Protein AF-A0A2S7U2Z6-F1 (afdb_monomer_lite)

Foldseek 3Di:
DDDDDDDDDDPPPPPPDDDQQEAWEWEAQCADHQALQPQQRTDTPVPDDTGDRQDAPDPVDQARWAALSHLYAYEQDNQPHPHSHHDPPAGAFEDEPPDRTWGHAYEFAADEDEHEADYPQGATERNHQEEHEYEFHDQDCVSPAGEYEYEYQLVPANYDDQHYEYEYEAHLRGEYEYEHPDQENEFEDDPRYGYAYEFRLGEYEYAHAYAYDYDDDFQDYVVRERYEDEDFNGKYKYFQHDVHQHNDQVSVVVCAVVCRHYHYPNPFDWDWDDPVPRMIMIGGHHDPPVVVVVVVVVVVVVVVVVD

Structure (mmCIF, N/CA/C/O backbone):
data_AF-A0A2S7U2Z6-F1
#
_entry.id   AF-A0A2S7U2Z6-F1
#
loop_
_atom_site.group_PDB
_atom_site.id
_atom_site.type_symbol
_atom_site.label_atom_id
_atom_site.label_alt_id
_atom_site.label_comp_id
_atom_site.label_asym_id
_atom_site.label_entity_id
_atom_site.label_seq_id
_atom_site.pdbx_PDB_ins_code
_atom_site.Cartn_x
_atom_site.Cartn_y
_atom_site.Cartn_z
_atom_site.occupancy
_atom_site.B_iso_or_equiv
_atom_site.auth_seq_id
_atom_site.auth_comp_id
_atom_site.auth_asym_id
_atom_site.auth_atom_id
_atom_site.pdbx_PDB_model_num
ATOM 1 N N . MET A 1 1 ? -20.797 -2.539 -84.127 1.00 40.38 1 MET A N 1
ATOM 2 C CA . MET A 1 1 ? -21.348 -2.723 -82.767 1.00 40.38 1 MET A CA 1
ATOM 3 C C . MET A 1 1 ? -20.206 -3.143 -81.863 1.00 40.38 1 MET A C 1
ATOM 5 O O . MET A 1 1 ? -19.797 -4.293 -81.902 1.00 40.38 1 MET A O 1
ATOM 9 N N . THR A 1 2 ? -19.636 -2.195 -81.129 1.00 34.69 2 THR A N 1
ATOM 10 C CA . THR A 1 2 ? -18.437 -2.387 -80.302 1.00 34.69 2 THR A CA 1
ATOM 11 C C . THR A 1 2 ? -18.874 -2.198 -78.853 1.00 34.69 2 THR A C 1
ATOM 13 O O . THR A 1 2 ? -19.312 -1.112 -78.490 1.00 34.69 2 THR A O 1
ATOM 16 N N . HIS A 1 3 ? -18.866 -3.266 -78.051 1.00 35.78 3 HIS A N 1
ATOM 17 C CA . HIS A 1 3 ? -19.223 -3.202 -76.630 1.00 35.78 3 HIS A CA 1
ATOM 18 C C . HIS A 1 3 ? -17.996 -2.793 -75.812 1.00 35.78 3 HIS A C 1
ATOM 20 O O . HIS A 1 3 ? -17.039 -3.554 -75.683 1.00 35.78 3 HIS A O 1
ATOM 26 N N . GLN A 1 4 ? -18.039 -1.585 -75.260 1.00 35.25 4 GLN A N 1
ATOM 27 C CA . GLN A 1 4 ? -17.052 -1.060 -74.325 1.00 35.25 4 GLN A CA 1
ATOM 28 C C . GLN A 1 4 ? -17.420 -1.561 -72.918 1.00 35.25 4 GLN A C 1
ATOM 30 O O . GLN A 1 4 ? -18.440 -1.165 -72.357 1.00 35.25 4 GLN A O 1
ATOM 35 N N . LYS A 1 5 ? -16.633 -2.491 -72.361 1.00 40.38 5 LYS A N 1
ATOM 36 C CA . LYS A 1 5 ? -16.784 -2.943 -70.969 1.00 40.38 5 LYS A CA 1
ATOM 37 C C . LYS A 1 5 ? -16.142 -1.909 -70.044 1.00 40.38 5 LYS A C 1
ATOM 39 O O . LYS A 1 5 ? -14.926 -1.742 -70.064 1.00 40.38 5 LYS A O 1
ATOM 44 N N . TYR A 1 6 ? -16.956 -1.234 -69.240 1.00 37.94 6 TYR A N 1
ATOM 45 C CA . TYR A 1 6 ? -16.486 -0.391 -68.144 1.00 37.94 6 TYR A CA 1
ATOM 46 C C . TYR A 1 6 ? -16.008 -1.279 -66.988 1.00 37.94 6 TYR A C 1
ATOM 48 O O . TYR A 1 6 ? -16.798 -2.000 -66.382 1.00 37.94 6 TYR A O 1
ATOM 56 N N . LEU A 1 7 ? -14.710 -1.231 -66.693 1.00 36.78 7 LEU A N 1
ATOM 57 C CA . LEU A 1 7 ? -14.135 -1.710 -65.437 1.00 36.78 7 LEU A CA 1
ATOM 58 C C . LEU A 1 7 ? -14.222 -0.562 -64.427 1.00 36.78 7 LEU A C 1
ATOM 60 O O . LEU A 1 7 ? -13.506 0.428 -64.555 1.00 36.78 7 LEU A O 1
ATOM 64 N N . MET A 1 8 ? -15.115 -0.676 -63.445 1.00 34.16 8 MET A N 1
ATOM 65 C CA . MET A 1 8 ? -15.074 0.174 -62.254 1.00 34.16 8 MET A CA 1
ATOM 66 C C . MET A 1 8 ? -14.030 -0.394 -61.281 1.00 34.16 8 MET A C 1
ATOM 68 O O . MET A 1 8 ? -14.102 -1.584 -60.966 1.00 34.16 8 MET A O 1
ATOM 72 N N . PRO A 1 9 ? -13.068 0.406 -60.789 1.00 41.81 9 PRO A N 1
ATOM 73 C CA . PRO A 1 9 ? -12.187 -0.028 -59.718 1.00 41.81 9 PRO A CA 1
ATOM 74 C C . PRO A 1 9 ? -12.979 -0.067 -58.406 1.00 41.81 9 PRO A C 1
ATOM 76 O O . PRO A 1 9 ? -13.496 0.948 -57.940 1.00 41.81 9 PRO A O 1
ATOM 79 N N . LEU A 1 10 ? -13.079 -1.257 -57.816 1.00 35.78 10 LEU A N 1
ATOM 80 C CA . LEU A 1 10 ? -13.542 -1.443 -56.447 1.00 35.78 10 LEU A CA 1
ATOM 81 C C . LEU A 1 10 ? -12.472 -0.857 -55.514 1.00 35.78 10 LEU A C 1
ATOM 83 O O . LEU A 1 10 ? -11.449 -1.488 -55.259 1.00 35.78 10 LEU A O 1
ATOM 87 N N . VAL A 1 11 ? -12.685 0.370 -55.038 1.00 38.34 11 VAL A N 1
ATOM 88 C CA . VAL A 1 11 ? -11.879 0.956 -53.962 1.00 38.34 11 VAL A CA 1
ATOM 89 C C . VAL A 1 11 ? -12.293 0.256 -52.671 1.00 38.34 11 VAL A C 1
ATOM 91 O O . VAL A 1 11 ? -13.301 0.598 -52.057 1.00 38.34 11 VAL A O 1
ATOM 94 N N . GLY A 1 12 ? -11.545 -0.780 -52.294 1.00 36.00 12 GLY A N 1
ATOM 95 C CA . GLY A 1 12 ? -11.661 -1.393 -50.979 1.00 36.00 12 GLY A CA 1
ATOM 96 C C . GLY A 1 12 ? -11.231 -0.379 -49.927 1.00 36.00 12 GLY A C 1
ATOM 97 O O . GLY A 1 12 ? -10.046 -0.081 -49.801 1.00 36.00 12 GLY A O 1
ATOM 98 N N . VAL A 1 13 ? -12.192 0.171 -49.187 1.00 38.38 13 VAL A N 1
ATOM 99 C CA . VAL A 1 13 ? -11.913 0.900 -47.950 1.00 38.38 13 VAL A CA 1
ATOM 100 C C . VAL A 1 13 ? -11.368 -0.131 -46.966 1.00 38.38 13 VAL A C 1
ATOM 102 O O . VAL A 1 13 ? -12.119 -0.891 -46.361 1.00 38.38 13 VAL A O 1
ATOM 105 N N . MET A 1 14 ? -10.043 -0.205 -46.861 1.00 28.97 14 MET A N 1
ATOM 106 C CA . MET A 1 14 ? -9.363 -0.954 -45.814 1.00 28.97 14 MET A CA 1
ATOM 107 C C . MET A 1 14 ? -9.579 -0.175 -44.516 1.00 28.97 14 MET A C 1
ATOM 109 O O . MET A 1 14 ? -8.798 0.702 -44.160 1.00 28.97 14 MET A O 1
ATOM 113 N N . THR A 1 15 ? -10.702 -0.425 -43.842 1.00 35.88 15 THR A N 1
ATOM 114 C CA . THR A 1 15 ? -10.880 -0.006 -42.453 1.00 35.88 15 THR A CA 1
ATOM 115 C C . THR A 1 15 ? -9.805 -0.714 -41.642 1.00 35.88 15 THR A C 1
ATOM 117 O O . THR A 1 15 ? -9.914 -1.913 -41.390 1.00 35.88 15 THR A O 1
ATOM 120 N N . LEU A 1 16 ? -8.752 0.017 -41.279 1.00 33.31 16 LEU A N 1
ATOM 121 C CA . LEU A 1 16 ? -7.854 -0.355 -40.196 1.00 33.31 16 LEU A CA 1
ATOM 122 C C . LEU A 1 16 ? -8.717 -0.404 -38.936 1.00 33.31 16 LEU A C 1
ATOM 124 O O . LEU A 1 16 ? -9.048 0.626 -38.356 1.00 33.31 16 LEU A O 1
ATOM 128 N N . TRP A 1 17 ? -9.170 -1.600 -38.573 1.00 30.36 17 TRP A N 1
ATOM 129 C CA . TRP A 1 17 ? -9.704 -1.829 -37.242 1.00 30.36 17 TRP A CA 1
ATOM 130 C C . TRP A 1 17 ? -8.536 -1.590 -36.290 1.00 30.36 17 TRP A C 1
ATOM 132 O O . TRP A 1 17 ? -7.548 -2.321 -36.342 1.00 30.36 17 TRP A O 1
ATOM 142 N N . SER A 1 18 ? -8.611 -0.537 -35.472 1.00 36.44 18 SER A N 1
ATOM 143 C CA . SER A 1 18 ? -7.723 -0.422 -34.322 1.00 36.44 18 SER A CA 1
ATOM 144 C C . SER A 1 18 ? -7.934 -1.684 -33.496 1.00 36.44 18 SER A C 1
ATOM 146 O O . SER A 1 18 ? -9.067 -1.962 -33.088 1.00 36.44 18 SER A O 1
ATOM 148 N N . ALA A 1 19 ? -6.877 -2.470 -33.304 1.00 39.62 19 ALA A N 1
ATOM 149 C CA . ALA A 1 19 ? -6.920 -3.558 -32.343 1.00 39.62 19 ALA A CA 1
ATOM 150 C C . ALA A 1 19 ? -7.410 -2.993 -30.995 1.00 39.62 19 ALA A C 1
ATOM 152 O O . ALA A 1 19 ? -7.104 -1.835 -30.686 1.00 39.62 19 ALA A O 1
ATOM 153 N N . PRO A 1 20 ? -8.206 -3.749 -30.220 1.00 44.78 20 PRO A N 1
ATOM 154 C CA . PRO A 1 20 ? -8.537 -3.326 -28.868 1.00 44.78 20 PRO A CA 1
ATOM 155 C C . PRO A 1 20 ? -7.226 -3.051 -28.123 1.00 44.78 20 PRO A C 1
ATOM 157 O O . PRO A 1 20 ? -6.278 -3.824 -28.253 1.00 44.78 20 PRO A O 1
ATOM 160 N N . ALA A 1 21 ? -7.154 -1.930 -27.404 1.00 53.78 21 ALA A N 1
ATOM 161 C CA . ALA A 1 21 ? -6.033 -1.659 -26.517 1.00 53.78 21 ALA A CA 1
ATOM 162 C C . ALA A 1 21 ? -5.994 -2.789 -25.480 1.00 53.78 21 ALA A C 1
ATOM 164 O O . ALA A 1 21 ? -6.912 -2.920 -24.671 1.00 53.78 21 ALA A O 1
ATOM 165 N N . TYR A 1 22 ? -5.000 -3.667 -25.582 1.00 56.72 22 TYR A N 1
ATOM 166 C CA . TYR A 1 22 ? -4.765 -4.692 -24.577 1.00 56.72 22 TYR A CA 1
ATOM 167 C C . TYR A 1 22 ? -4.082 -4.036 -23.379 1.00 56.72 22 TYR A C 1
ATOM 169 O O . TYR A 1 22 ? -3.281 -3.121 -23.551 1.00 56.72 22 TYR A O 1
ATOM 177 N N . ALA A 1 23 ? -4.411 -4.503 -22.179 1.00 70.00 23 ALA A N 1
ATOM 178 C CA . ALA A 1 23 ? -3.646 -4.191 -20.982 1.00 70.00 23 ALA A CA 1
ATOM 179 C C . ALA A 1 23 ? -2.197 -4.671 -21.162 1.00 70.00 23 ALA A C 1
ATOM 181 O O . ALA A 1 23 ? -1.982 -5.834 -21.523 1.00 70.00 23 ALA A O 1
ATOM 182 N N . VAL A 1 24 ? -1.222 -3.797 -20.925 1.00 76.56 24 VAL A N 1
ATOM 183 C CA . VAL A 1 24 ? 0.204 -4.137 -20.915 1.00 76.56 24 VAL A CA 1
ATOM 184 C C . VAL A 1 24 ? 0.635 -4.404 -19.478 1.00 76.56 24 VAL A C 1
ATOM 186 O O . VAL A 1 24 ? 0.369 -3.612 -18.572 1.00 76.56 24 VAL A O 1
ATOM 189 N N . ILE A 1 25 ? 1.310 -5.532 -19.255 1.00 82.31 25 ILE A N 1
ATOM 190 C CA . ILE A 1 25 ? 1.916 -5.841 -17.959 1.00 82.31 25 ILE A CA 1
ATOM 191 C C . ILE A 1 25 ? 3.424 -5.727 -18.112 1.00 82.31 25 ILE A C 1
ATOM 193 O O . ILE A 1 25 ? 4.065 -6.581 -18.721 1.00 82.31 25 ILE A O 1
ATOM 197 N N . TYR A 1 26 ? 3.985 -4.696 -17.497 1.00 87.75 26 TYR A N 1
ATOM 198 C CA . TYR A 1 26 ? 5.421 -4.503 -17.420 1.00 87.75 26 TYR A CA 1
ATOM 199 C C . TYR A 1 26 ? 5.980 -5.328 -16.261 1.00 87.75 26 TYR A C 1
ATOM 201 O O . TYR A 1 26 ? 5.793 -4.980 -15.092 1.00 87.75 26 TYR A O 1
ATOM 209 N N . ALA A 1 27 ? 6.645 -6.442 -16.564 1.00 90.56 27 ALA A N 1
ATOM 210 C CA . ALA A 1 27 ? 7.159 -7.351 -15.546 1.00 90.56 27 ALA A CA 1
ATOM 211 C C . ALA A 1 27 ? 8.666 -7.161 -15.338 1.00 90.56 27 ALA A C 1
ATOM 213 O O . ALA A 1 27 ? 9.472 -7.439 -16.227 1.00 90.56 27 ALA A O 1
ATOM 214 N N . TRP A 1 28 ? 9.058 -6.735 -14.139 1.00 92.69 28 TRP A N 1
ATOM 215 C CA . TRP A 1 28 ? 10.461 -6.646 -13.746 1.00 92.69 28 TRP A CA 1
ATOM 216 C C . TRP A 1 28 ? 11.052 -8.047 -13.553 1.00 92.69 28 TRP A C 1
ATOM 218 O O . TRP A 1 28 ? 10.540 -8.849 -12.768 1.00 92.69 28 TRP A O 1
ATOM 228 N N . ASN A 1 29 ? 12.152 -8.325 -14.251 1.00 90.19 29 ASN A N 1
ATOM 229 C CA . ASN A 1 29 ? 12.943 -9.551 -14.148 1.00 90.19 29 ASN A CA 1
ATOM 230 C C . ASN A 1 29 ? 14.303 -9.320 -13.446 1.00 90.19 29 ASN A C 1
ATOM 232 O O . ASN A 1 29 ? 14.897 -10.271 -12.933 1.00 90.19 29 ASN A O 1
ATOM 236 N N . GLY A 1 30 ? 14.800 -8.073 -13.415 1.00 89.81 30 GLY A N 1
ATOM 237 C CA . GLY A 1 30 ? 16.045 -7.666 -12.742 1.00 89.81 30 GLY A CA 1
ATOM 238 C C . GLY A 1 30 ? 17.315 -8.413 -13.163 1.00 89.81 30 GLY A C 1
ATOM 239 O O . GLY A 1 30 ? 18.271 -8.500 -12.388 1.00 89.81 30 GLY A O 1
ATOM 240 N N . SER A 1 31 ? 17.307 -9.028 -14.346 1.00 88.19 31 SER A N 1
ATOM 241 C CA . SER A 1 31 ? 18.293 -10.028 -14.763 1.00 88.19 31 SER A CA 1
ATOM 242 C C . SER A 1 31 ? 19.707 -9.481 -14.966 1.00 88.19 31 SER A C 1
ATOM 244 O O . SER A 1 31 ? 20.662 -10.260 -14.934 1.00 88.19 31 SER A O 1
ATOM 246 N N . VAL A 1 32 ? 19.856 -8.166 -15.156 1.00 90.94 32 VAL A N 1
ATOM 247 C CA . VAL A 1 32 ? 21.145 -7.523 -15.435 1.00 90.94 32 VAL A CA 1
ATOM 248 C C . VAL A 1 32 ? 21.623 -6.697 -14.246 1.00 90.94 32 VAL A C 1
ATOM 250 O O . VAL A 1 32 ? 22.696 -6.959 -13.701 1.00 90.94 32 VAL A O 1
ATOM 253 N N . ASP A 1 33 ? 20.841 -5.706 -13.835 1.00 94.12 33 ASP A N 1
ATOM 254 C CA . ASP A 1 33 ? 21.192 -4.748 -12.786 1.00 94.12 33 ASP A CA 1
ATOM 255 C C . ASP A 1 33 ? 19.924 -4.178 -12.119 1.00 94.12 33 ASP A C 1
ATOM 257 O O . ASP A 1 33 ? 18.816 -4.671 -12.324 1.00 94.12 33 ASP A O 1
ATOM 261 N N . GLY A 1 34 ? 20.090 -3.169 -11.262 1.00 94.38 34 GLY A N 1
ATOM 262 C CA . GLY A 1 34 ? 18.987 -2.458 -10.619 1.00 94.38 34 GLY A CA 1
ATOM 263 C C . GLY A 1 34 ? 18.528 -1.199 -11.362 1.00 94.38 34 GLY A C 1
ATOM 264 O O . GLY A 1 34 ? 17.856 -0.372 -10.751 1.00 94.38 34 GLY A O 1
ATOM 265 N N . ASP A 1 35 ? 18.907 -0.989 -12.623 1.00 95.25 35 ASP A N 1
ATOM 266 C CA . ASP A 1 35 ? 18.513 0.205 -13.370 1.00 95.25 35 ASP A CA 1
ATOM 267 C C . ASP A 1 35 ? 17.120 0.032 -13.988 1.00 95.25 35 ASP A C 1
ATOM 269 O O . ASP A 1 35 ? 16.917 -0.822 -14.854 1.00 95.25 35 ASP A O 1
ATOM 273 N N . TRP A 1 36 ? 16.161 0.871 -13.571 1.00 94.19 36 TRP A N 1
ATOM 274 C CA . TRP A 1 36 ? 14.817 0.916 -14.160 1.00 94.19 36 TRP A CA 1
ATOM 275 C C . TRP A 1 36 ? 14.858 1.084 -15.681 1.00 94.19 36 TRP A C 1
ATOM 277 O O . TRP A 1 36 ? 14.067 0.477 -16.393 1.00 94.19 36 TRP A O 1
ATOM 287 N N . ASN A 1 37 ? 15.781 1.893 -16.201 1.00 92.12 37 ASN A N 1
ATOM 288 C CA . ASN A 1 37 ? 15.826 2.221 -17.626 1.00 92.12 37 ASN A CA 1
ATOM 289 C C . ASN A 1 37 ? 16.482 1.127 -18.477 1.00 92.12 37 ASN A C 1
ATOM 291 O O . ASN A 1 37 ? 16.461 1.209 -19.707 1.00 92.12 37 ASN A O 1
ATOM 295 N N . ASN A 1 38 ? 17.083 0.114 -17.852 1.00 91.69 38 ASN A N 1
ATOM 296 C CA . ASN A 1 38 ? 17.685 -0.987 -18.577 1.00 91.69 38 ASN A CA 1
ATOM 297 C C . ASN A 1 38 ? 16.591 -1.966 -19.024 1.00 91.69 38 ASN A C 1
ATOM 299 O O . ASN A 1 38 ? 16.091 -2.780 -18.253 1.00 91.69 38 ASN A O 1
ATOM 303 N N . ALA A 1 39 ? 16.246 -1.888 -20.308 1.00 90.12 39 ALA A N 1
ATOM 304 C CA . ALA A 1 39 ? 15.231 -2.702 -20.973 1.00 90.12 39 ALA A CA 1
ATOM 305 C C . ALA A 1 39 ? 15.406 -4.221 -20.767 1.00 90.12 39 ALA A C 1
ATOM 307 O O . ALA A 1 39 ? 14.423 -4.955 -20.743 1.00 90.12 39 ALA A O 1
ATOM 308 N N . ALA A 1 40 ? 16.636 -4.704 -20.558 1.00 90.12 40 ALA A N 1
ATOM 309 C CA . ALA A 1 40 ? 16.889 -6.119 -20.279 1.00 90.12 40 ALA A CA 1
ATOM 310 C C . ALA A 1 40 ? 16.325 -6.580 -18.920 1.00 90.12 40 ALA A C 1
ATOM 312 O O . ALA A 1 40 ? 16.095 -7.774 -18.725 1.00 90.12 40 ALA A O 1
ATOM 313 N N . ASN A 1 41 ? 16.056 -5.644 -18.003 1.00 91.50 41 ASN A N 1
ATOM 314 C CA . ASN A 1 41 ? 15.406 -5.923 -16.728 1.00 91.50 41 ASN A CA 1
ATOM 315 C C . ASN A 1 41 ? 13.875 -6.052 -16.838 1.00 91.50 41 ASN A C 1
ATOM 317 O O . ASN A 1 41 ? 13.233 -6.314 -15.821 1.00 91.50 41 ASN A O 1
ATOM 321 N N . TRP A 1 42 ? 13.288 -5.899 -18.033 1.00 90.12 42 TRP A N 1
ATOM 322 C CA . TRP A 1 42 ? 11.841 -5.943 -18.259 1.00 90.12 42 TRP A CA 1
ATOM 323 C C . TRP A 1 42 ? 11.433 -7.032 -19.252 1.00 90.12 42 TRP A C 1
ATOM 325 O O . TRP A 1 42 ? 12.036 -7.206 -20.315 1.00 90.12 42 TRP A O 1
ATOM 335 N N . ASN A 1 43 ? 10.360 -7.737 -18.908 1.00 84.38 43 ASN A N 1
ATOM 336 C CA . ASN A 1 43 ? 9.629 -8.633 -19.793 1.00 84.38 43 ASN A CA 1
ATOM 337 C C . ASN A 1 43 ? 8.274 -8.000 -20.132 1.00 84.38 43 ASN A C 1
ATOM 339 O O . ASN A 1 43 ? 7.602 -7.504 -19.224 1.00 84.38 43 ASN A O 1
ATOM 343 N N . ASP A 1 44 ? 7.840 -8.100 -21.388 1.00 68.25 44 ASP A N 1
ATOM 344 C CA . ASP A 1 44 ? 6.419 -7.979 -21.713 1.00 68.25 44 ASP A CA 1
ATOM 345 C C . ASP A 1 44 ? 5.744 -9.349 -21.520 1.00 68.25 44 ASP A C 1
ATOM 347 O O . ASP A 1 44 ? 6.274 -10.408 -21.873 1.00 68.25 44 ASP A O 1
ATOM 351 N N . VAL A 1 45 ? 4.559 -9.346 -20.916 1.00 57.59 45 VAL A N 1
ATOM 352 C CA . VAL A 1 45 ? 3.751 -10.548 -20.681 1.00 57.59 45 VAL A CA 1
ATOM 353 C C . VAL A 1 45 ? 2.984 -10.976 -21.947 1.00 57.59 45 VAL A C 1
ATOM 355 O O . VAL A 1 45 ? 2.420 -12.072 -21.963 1.00 57.59 45 VAL A O 1
ATOM 358 N N . GLN A 1 46 ? 3.024 -10.220 -23.057 1.00 54.56 46 GLN A N 1
ATOM 359 C CA . GLN A 1 46 ? 2.480 -10.694 -24.347 1.00 54.56 46 GLN A CA 1
ATOM 360 C C . GLN A 1 46 ? 3.331 -11.775 -25.041 1.00 54.56 46 GLN A C 1
ATOM 362 O O . GLN A 1 46 ? 2.941 -12.292 -26.092 1.00 54.56 46 GLN A O 1
ATOM 367 N N . GLY A 1 47 ? 4.446 -12.198 -24.438 1.00 43.41 47 GLY A N 1
ATOM 368 C CA . GLY A 1 47 ? 5.265 -13.293 -24.957 1.00 43.41 47 GLY A CA 1
ATOM 369 C C . GLY A 1 47 ? 6.182 -12.885 -26.108 1.00 43.41 47 GLY A C 1
ATOM 370 O O . GLY A 1 47 ? 6.715 -13.765 -26.791 1.00 43.41 47 GLY A O 1
ATOM 371 N N . ASP A 1 48 ? 6.392 -11.585 -26.315 1.00 46.31 48 ASP A N 1
ATOM 372 C CA . ASP A 1 48 ? 7.543 -11.106 -27.061 1.00 46.31 48 ASP A CA 1
ATOM 373 C C . ASP A 1 48 ? 8.768 -10.986 -26.136 1.00 46.31 48 ASP A C 1
ATOM 375 O O . ASP A 1 48 ? 8.699 -10.921 -24.907 1.00 46.31 48 ASP A O 1
ATOM 379 N N . ALA A 1 49 ? 9.939 -11.176 -26.727 1.00 43.09 49 ALA A N 1
ATOM 380 C CA . ALA A 1 49 ? 11.172 -11.300 -25.979 1.00 43.09 49 ALA A CA 1
ATOM 381 C C . ALA A 1 49 ? 11.707 -9.906 -25.646 1.00 43.09 49 ALA A C 1
ATOM 383 O O . ALA A 1 49 ? 12.236 -9.256 -26.539 1.00 43.09 49 ALA A O 1
ATOM 384 N N . THR A 1 50 ? 11.677 -9.540 -24.359 1.00 51.50 50 THR A N 1
ATOM 385 C CA . THR A 1 50 ? 12.427 -8.436 -23.720 1.00 51.50 50 THR A CA 1
ATOM 386 C C . THR A 1 50 ? 12.158 -7.019 -24.246 1.00 51.50 50 THR A C 1
ATOM 388 O O . THR A 1 50 ? 12.243 -6.768 -25.442 1.00 51.50 50 THR A O 1
ATOM 391 N N . GLY A 1 51 ? 12.032 -6.049 -23.334 1.00 59.09 51 GLY A N 1
ATOM 392 C CA . GLY A 1 51 ? 12.508 -4.693 -23.636 1.00 59.09 51 GLY A CA 1
ATOM 393 C C . GLY A 1 51 ? 11.567 -3.513 -23.418 1.00 59.09 51 GLY A C 1
ATOM 394 O O . GLY A 1 51 ? 12.030 -2.377 -23.530 1.00 59.09 51 GLY A O 1
ATOM 395 N N . ASP A 1 52 ? 10.307 -3.734 -23.057 1.00 75.38 52 ASP A N 1
ATOM 396 C CA . ASP A 1 52 ? 9.388 -2.622 -22.824 1.00 75.38 52 ASP A CA 1
ATOM 397 C C . ASP A 1 52 ? 9.541 -2.094 -21.397 1.00 75.38 52 ASP A C 1
ATOM 399 O O . ASP A 1 52 ? 8.945 -2.576 -20.437 1.00 75.38 52 ASP A O 1
ATOM 403 N N . VAL A 1 53 ? 10.401 -1.086 -21.256 1.00 85.25 53 VAL A N 1
ATOM 404 C CA . VAL A 1 53 ? 10.477 -0.265 -20.045 1.00 85.25 53 VAL A CA 1
ATOM 405 C C . VAL A 1 53 ? 9.151 0.497 -19.915 1.00 85.25 53 VAL A C 1
ATOM 407 O O . VAL A 1 53 ? 8.731 1.118 -20.896 1.00 85.25 53 VAL A O 1
ATOM 410 N N . PRO A 1 54 ? 8.506 0.534 -18.733 1.00 85.69 54 PRO A N 1
ATOM 411 C CA . PRO A 1 54 ? 7.407 1.460 -18.498 1.00 85.69 54 PRO A CA 1
ATOM 412 C C . PRO A 1 54 ? 7.899 2.889 -18.728 1.00 85.69 54 PRO A C 1
ATOM 414 O O . PRO A 1 54 ? 8.743 3.396 -17.980 1.00 85.69 54 PRO A O 1
ATOM 417 N N . VAL A 1 55 ? 7.388 3.530 -19.774 1.00 81.50 55 VAL A N 1
ATOM 418 C CA . VAL A 1 55 ? 7.724 4.907 -20.143 1.00 81.50 55 VAL A CA 1
ATOM 419 C C . VAL A 1 55 ? 6.525 5.815 -19.934 1.00 81.50 55 VAL A C 1
ATOM 421 O O . VAL A 1 55 ? 5.379 5.401 -20.102 1.00 81.50 55 VAL A O 1
ATOM 424 N N . ASP A 1 56 ? 6.805 7.067 -19.570 1.00 77.62 56 ASP A N 1
ATOM 425 C CA . ASP A 1 56 ? 5.778 8.095 -19.427 1.00 77.62 56 ASP A CA 1
ATOM 426 C C . ASP A 1 56 ? 5.032 8.265 -20.754 1.00 77.62 56 ASP A C 1
ATOM 428 O O . ASP A 1 56 ? 5.610 8.603 -21.792 1.00 77.62 56 ASP A O 1
ATOM 432 N N . SER A 1 57 ? 3.730 8.009 -20.708 1.00 70.50 57 SER A N 1
ATOM 433 C CA . SER A 1 57 ? 2.848 8.171 -21.856 1.00 70.50 57 SER A CA 1
ATOM 434 C C . SER A 1 57 ? 2.514 9.639 -22.144 1.00 70.50 57 SER A C 1
ATOM 436 O O . SER A 1 57 ? 1.965 9.939 -23.207 1.00 70.50 57 SER A O 1
ATOM 438 N N . ASP A 1 58 ? 2.880 10.567 -21.254 1.00 70.81 58 ASP A N 1
ATOM 439 C CA . ASP A 1 58 ? 2.831 12.003 -21.499 1.00 70.81 58 ASP A CA 1
ATOM 440 C C . ASP A 1 58 ? 4.201 12.672 -21.320 1.00 70.81 58 ASP A C 1
ATOM 442 O O . ASP A 1 58 ? 4.533 13.236 -20.284 1.00 70.81 58 ASP A O 1
ATOM 446 N N . LEU A 1 59 ? 4.951 12.755 -22.419 1.00 71.00 59 LEU A N 1
ATOM 447 C CA . LEU A 1 59 ? 6.283 13.373 -22.481 1.00 71.00 59 LEU A CA 1
ATOM 448 C C . LEU A 1 59 ? 6.348 14.860 -22.070 1.00 71.00 59 LEU A C 1
ATOM 450 O O . LEU A 1 59 ? 7.429 15.451 -22.078 1.00 71.00 59 LEU A O 1
ATOM 454 N N . SER A 1 60 ? 5.218 15.508 -21.770 1.00 67.12 60 SER A N 1
ATOM 455 C CA . SER A 1 60 ? 5.201 16.861 -21.209 1.00 67.12 60 SER A CA 1
ATOM 456 C C . SER A 1 60 ? 5.344 16.895 -19.681 1.00 67.12 60 SER A C 1
ATOM 458 O O . SER A 1 60 ? 5.405 17.984 -19.103 1.00 67.12 60 SER A O 1
ATOM 460 N N . THR A 1 61 ? 5.409 15.735 -19.022 1.00 71.25 61 THR A N 1
ATOM 461 C CA . THR A 1 61 ? 5.787 15.581 -17.611 1.00 71.25 61 THR A CA 1
ATOM 462 C C . THR A 1 61 ? 7.122 14.875 -17.435 1.00 71.25 61 THR A C 1
ATOM 464 O O . THR A 1 61 ? 7.761 14.425 -18.378 1.00 71.25 61 THR A O 1
ATOM 467 N N . THR A 1 62 ? 7.584 14.854 -16.186 1.00 72.94 62 THR A N 1
ATOM 468 C CA . THR A 1 62 ? 8.739 14.065 -15.745 1.00 72.94 62 THR A CA 1
ATOM 469 C C . THR A 1 62 ? 8.309 12.892 -14.862 1.00 72.94 62 THR A C 1
ATOM 471 O O . THR A 1 62 ? 9.137 12.352 -14.133 1.00 72.94 62 THR A O 1
ATOM 474 N N . GLN A 1 63 ? 7.012 12.579 -14.819 1.00 83.50 63 GLN A N 1
ATOM 475 C CA . GLN A 1 63 ? 6.448 11.563 -13.939 1.00 83.50 63 GLN A CA 1
ATOM 476 C C . GLN A 1 63 ? 5.886 10.424 -14.768 1.00 83.50 63 GLN A C 1
ATOM 478 O O . GLN A 1 63 ? 5.254 10.680 -15.776 1.00 83.50 63 GLN A O 1
ATOM 483 N N . LEU A 1 64 ? 6.052 9.186 -14.320 1.00 85.44 64 LEU A N 1
ATOM 484 C CA . LEU A 1 64 ? 5.458 8.048 -15.000 1.00 85.44 64 LEU A CA 1
ATOM 485 C C . LEU A 1 64 ? 3.934 8.066 -14.826 1.00 85.44 64 LEU A C 1
ATOM 487 O O . LEU A 1 64 ? 3.432 7.744 -13.746 1.00 85.44 64 LEU A O 1
ATOM 491 N N . ASP A 1 65 ? 3.235 8.399 -15.910 1.00 82.81 65 ASP A N 1
ATOM 492 C CA . ASP A 1 65 ? 1.804 8.180 -16.094 1.00 82.81 65 ASP A CA 1
ATOM 493 C C . ASP A 1 65 ? 1.592 7.201 -17.258 1.00 82.81 65 ASP A C 1
ATOM 495 O O . ASP A 1 65 ? 2.262 7.292 -18.291 1.00 82.81 65 ASP A O 1
ATOM 499 N N . LEU A 1 66 ? 0.640 6.274 -17.129 1.00 79.31 66 LEU A N 1
ATOM 500 C CA . LEU A 1 66 ? 0.271 5.325 -18.192 1.00 79.31 66 LEU A CA 1
ATOM 501 C C . LEU A 1 66 ? -1.083 5.696 -18.803 1.00 79.31 66 LEU A C 1
ATOM 503 O O . LEU A 1 66 ? -1.895 6.389 -18.180 1.00 79.31 66 LEU A O 1
ATOM 507 N N . LEU A 1 67 ? -1.329 5.280 -20.046 1.00 73.12 67 LEU A N 1
ATOM 508 C CA . LEU A 1 67 ? -2.549 5.642 -20.771 1.00 73.12 67 LEU A CA 1
ATOM 509 C C . LEU A 1 67 ? -3.779 5.100 -20.033 1.00 73.12 67 LEU A C 1
ATOM 511 O O . LEU A 1 67 ? -3.883 3.913 -19.766 1.00 73.12 67 LEU A O 1
ATOM 515 N N . SER A 1 68 ? -4.772 5.947 -19.742 1.00 65.44 68 SER A N 1
ATOM 516 C CA . SER A 1 68 ? -5.966 5.513 -18.998 1.00 65.44 68 SER A CA 1
ATOM 517 C C . SER A 1 68 ? -6.915 4.627 -19.811 1.00 65.44 68 SER A C 1
ATOM 519 O O . SER A 1 68 ? -7.937 4.181 -19.290 1.00 65.44 68 SER A O 1
ATOM 521 N N . SER A 1 69 ? -6.651 4.466 -21.111 1.00 62.16 69 SER A N 1
ATOM 522 C CA . SER A 1 69 ? -7.403 3.594 -22.015 1.00 62.16 69 SER A CA 1
ATOM 523 C C . SER A 1 69 ? -6.957 2.134 -21.956 1.00 62.16 69 SER A C 1
ATOM 525 O O . SER A 1 69 ? -7.648 1.286 -22.515 1.00 62.16 69 SER A O 1
ATOM 527 N N . SER A 1 70 ? -5.819 1.856 -21.326 1.00 64.56 70 SER A N 1
ATOM 528 C CA . SER A 1 70 ? -5.270 0.523 -21.125 1.00 64.56 70 SER A CA 1
ATOM 529 C C . SER A 1 70 ? -5.204 0.235 -19.622 1.00 64.56 70 SER A C 1
ATOM 531 O O . SER A 1 70 ? -4.913 1.119 -18.816 1.00 64.56 70 SER A O 1
ATOM 533 N N . ASP A 1 71 ? -5.553 -0.986 -19.211 1.00 70.12 71 ASP A N 1
ATOM 534 C CA . ASP A 1 71 ? -5.420 -1.424 -17.814 1.00 70.12 71 ASP A CA 1
ATOM 535 C C . ASP A 1 71 ? -3.959 -1.813 -17.532 1.00 70.12 71 ASP A C 1
ATOM 537 O O . ASP A 1 71 ? -3.661 -2.946 -17.159 1.00 70.12 71 ASP A O 1
ATOM 541 N N . ASP A 1 72 ? -3.035 -0.885 -17.788 1.00 78.12 72 ASP A N 1
ATOM 542 C CA . ASP A 1 72 ? -1.607 -1.160 -17.687 1.00 78.12 72 ASP A CA 1
ATOM 543 C C . ASP A 1 72 ? -1.162 -1.290 -16.231 1.00 78.12 72 ASP A C 1
ATOM 545 O O . ASP A 1 72 ? -1.580 -0.527 -15.350 1.00 78.12 72 ASP A O 1
ATOM 549 N N . ARG A 1 73 ? -0.261 -2.242 -15.991 1.00 84.12 73 ARG A N 1
ATOM 550 C CA . ARG A 1 73 ? 0.229 -2.578 -14.655 1.00 84.12 73 ARG A CA 1
ATOM 551 C C . ARG A 1 73 ? 1.721 -2.861 -14.669 1.00 84.12 73 ARG A C 1
ATOM 553 O O . ARG A 1 73 ? 2.248 -3.465 -15.598 1.00 84.12 73 ARG A O 1
ATOM 560 N N . ILE A 1 74 ? 2.393 -2.489 -13.587 1.00 91.00 74 ILE A N 1
ATOM 561 C CA . ILE A 1 74 ? 3.799 -2.795 -13.343 1.00 91.00 74 ILE A CA 1
ATOM 562 C C . ILE A 1 74 ? 3.876 -3.861 -12.252 1.00 91.00 74 ILE A C 1
ATOM 564 O O . ILE A 1 74 ? 3.272 -3.724 -11.189 1.00 91.00 74 ILE A O 1
ATOM 568 N N . SER A 1 75 ? 4.604 -4.943 -12.515 1.00 92.62 75 SER A N 1
ATOM 569 C CA . SER A 1 75 ? 4.726 -6.073 -11.598 1.00 92.62 75 SER A CA 1
ATOM 570 C C . SER A 1 75 ? 6.188 -6.376 -11.290 1.00 92.62 75 SER A C 1
ATOM 572 O O . SER A 1 75 ? 6.980 -6.654 -12.186 1.00 92.62 75 SER A O 1
ATOM 574 N N . PHE A 1 76 ? 6.527 -6.410 -10.006 1.00 94.19 76 PHE A N 1
ATOM 575 C CA . PHE A 1 76 ? 7.836 -6.799 -9.492 1.00 94.19 76 PHE A CA 1
ATOM 576 C C . PHE A 1 76 ? 7.742 -8.199 -8.891 1.00 94.19 76 PHE A C 1
ATOM 578 O O . PHE A 1 76 ? 7.256 -8.380 -7.776 1.00 94.19 76 PHE A O 1
ATOM 585 N N . ASN A 1 77 ? 8.171 -9.195 -9.666 1.00 88.75 77 ASN A N 1
ATOM 586 C CA . ASN A 1 77 ? 8.159 -10.611 -9.288 1.00 88.75 77 ASN A CA 1
ATOM 587 C C . ASN A 1 77 ? 9.425 -11.310 -9.808 1.00 88.75 77 ASN A C 1
ATOM 589 O O . ASN A 1 77 ? 9.378 -12.324 -10.506 1.00 88.75 77 ASN A O 1
ATOM 593 N N . ALA A 1 78 ? 10.579 -10.713 -9.528 1.00 89.38 78 ALA A N 1
ATOM 594 C CA . ALA A 1 78 ? 11.869 -11.194 -10.003 1.00 89.38 78 ALA A CA 1
ATOM 595 C C . ALA A 1 78 ? 12.467 -12.255 -9.061 1.00 89.38 78 ALA A C 1
ATOM 597 O O . ALA A 1 78 ? 13.649 -12.198 -8.727 1.00 89.38 78 ALA A O 1
ATOM 598 N N . LEU A 1 79 ? 11.668 -13.215 -8.585 1.00 89.56 79 LEU A N 1
ATOM 599 C CA . LEU A 1 79 ? 12.141 -14.225 -7.637 1.00 89.56 79 LEU A CA 1
ATOM 600 C C . LEU A 1 79 ? 13.349 -14.998 -8.199 1.00 89.56 79 LEU A C 1
ATOM 602 O O . LEU A 1 79 ? 13.335 -15.486 -9.327 1.00 89.56 79 LEU A O 1
ATOM 606 N N . GLY A 1 80 ? 14.410 -15.110 -7.396 1.00 87.50 80 GLY A N 1
ATOM 607 C CA . GLY A 1 80 ? 15.674 -15.739 -7.801 1.00 87.50 80 GLY A CA 1
ATOM 608 C C . GLY A 1 80 ? 16.614 -14.832 -8.606 1.00 87.50 80 GLY A C 1
ATOM 609 O O . GLY A 1 80 ? 17.744 -15.234 -8.884 1.00 87.50 80 GLY A O 1
ATOM 610 N N . SER A 1 81 ? 16.188 -13.613 -8.942 1.00 90.38 81 SER A N 1
ATOM 611 C CA . SER A 1 81 ? 17.038 -12.586 -9.540 1.00 90.38 81 SER A CA 1
ATOM 612 C C . SER A 1 81 ? 17.950 -11.933 -8.494 1.00 90.38 81 SER A C 1
ATOM 614 O O . SER A 1 81 ? 17.528 -11.751 -7.347 1.00 90.38 81 SER A O 1
ATOM 616 N N . PRO A 1 82 ? 19.187 -11.530 -8.852 1.00 89.00 82 PRO A N 1
ATOM 617 C CA . PRO A 1 82 ? 20.031 -10.730 -7.965 1.00 89.00 82 PRO A CA 1
ATOM 618 C C . PRO A 1 82 ? 19.444 -9.340 -7.670 1.00 89.00 82 PRO A C 1
ATOM 620 O O . PRO A 1 82 ? 19.786 -8.757 -6.643 1.00 89.00 82 PRO A O 1
ATOM 623 N N . ASN A 1 83 ? 18.552 -8.824 -8.526 1.00 93.69 83 ASN A N 1
ATOM 624 C CA . ASN A 1 83 ? 17.907 -7.521 -8.362 1.00 93.69 83 ASN A CA 1
ATOM 625 C C . ASN A 1 83 ? 16.383 -7.699 -8.314 1.00 93.69 83 ASN A C 1
ATOM 627 O O . ASN A 1 83 ? 15.698 -7.586 -9.328 1.00 93.69 83 ASN A O 1
ATOM 631 N N . LEU A 1 84 ? 15.837 -7.992 -7.130 1.00 94.19 84 LEU A N 1
ATOM 632 C CA . LEU A 1 84 ? 14.390 -8.210 -6.955 1.00 94.19 84 LEU A CA 1
ATOM 633 C C . LEU A 1 84 ? 13.549 -6.987 -7.355 1.00 94.19 84 LEU A C 1
ATOM 635 O O . LEU A 1 84 ? 12.433 -7.132 -7.848 1.00 94.19 84 LEU A O 1
ATOM 639 N N . THR A 1 85 ? 14.112 -5.795 -7.162 1.00 96.12 85 THR A N 1
ATOM 640 C CA . THR A 1 85 ? 13.522 -4.499 -7.493 1.00 96.12 85 THR A CA 1
ATOM 641 C C . THR A 1 85 ? 14.580 -3.571 -8.100 1.00 96.12 85 THR A C 1
ATOM 643 O O . THR A 1 85 ? 15.783 -3.779 -7.894 1.00 96.12 85 THR A O 1
ATOM 646 N N . PRO A 1 86 ? 14.162 -2.537 -8.849 1.00 96.31 86 PRO A N 1
ATOM 647 C CA . PRO A 1 86 ? 15.061 -1.478 -9.283 1.00 96.31 86 PRO A CA 1
ATOM 648 C C . PRO A 1 86 ? 15.613 -0.706 -8.076 1.00 96.31 86 PRO A C 1
ATOM 650 O O . PRO A 1 86 ? 14.944 -0.535 -7.059 1.00 96.31 86 PRO A O 1
ATOM 653 N N . THR A 1 87 ? 16.845 -0.223 -8.200 1.00 96.12 87 THR A N 1
ATOM 654 C CA . THR A 1 87 ? 17.576 0.548 -7.179 1.00 96.12 87 THR A CA 1
ATOM 655 C C . THR A 1 87 ? 18.062 1.902 -7.689 1.00 96.12 87 THR A C 1
ATOM 657 O O . THR A 1 87 ? 18.361 2.787 -6.889 1.00 96.12 87 THR A O 1
ATOM 660 N N . THR A 1 88 ? 18.116 2.101 -9.008 1.00 95.50 88 THR A N 1
ATOM 661 C CA . THR A 1 88 ? 18.492 3.371 -9.633 1.00 95.50 88 THR A CA 1
ATOM 662 C C . THR A 1 88 ? 17.508 3.758 -10.726 1.00 95.50 88 THR A C 1
ATOM 664 O O . THR A 1 88 ? 16.861 2.903 -11.327 1.00 95.50 88 THR A O 1
ATOM 667 N N . ASN A 1 89 ? 17.418 5.065 -10.993 1.00 93.62 89 ASN A N 1
ATOM 668 C CA . ASN A 1 89 ? 16.548 5.651 -12.019 1.00 93.62 89 ASN A CA 1
ATOM 669 C C . ASN A 1 89 ? 15.055 5.304 -11.869 1.00 93.62 89 ASN A C 1
ATOM 671 O O . ASN A 1 89 ? 14.314 5.351 -12.844 1.00 93.62 89 ASN A O 1
ATOM 675 N N . ILE A 1 90 ? 14.609 4.987 -10.649 1.00 93.94 90 ILE A N 1
ATOM 676 C CA . ILE A 1 90 ? 13.193 4.759 -10.347 1.00 93.94 90 ILE A CA 1
ATOM 677 C C . ILE A 1 90 ? 12.432 6.067 -10.628 1.00 93.94 90 ILE A C 1
ATOM 679 O O . ILE A 1 90 ? 12.797 7.107 -10.066 1.00 93.94 90 ILE A O 1
ATOM 683 N N . PRO A 1 91 ? 11.405 6.058 -11.491 1.00 92.12 91 PRO A N 1
ATOM 684 C CA . PRO A 1 91 ? 10.654 7.261 -11.799 1.00 92.12 91 PRO A CA 1
ATOM 685 C C . PRO A 1 91 ? 9.777 7.667 -10.614 1.00 92.12 91 PRO A C 1
ATOM 687 O O . PRO A 1 91 ? 9.280 6.835 -9.855 1.00 92.12 91 PRO A O 1
ATOM 690 N N . SER A 1 92 ? 9.512 8.966 -10.495 1.00 90.50 92 SER A N 1
ATOM 691 C CA . SER A 1 92 ? 8.366 9.424 -9.712 1.00 90.50 92 SER A CA 1
ATOM 692 C C . SER A 1 92 ? 7.070 9.016 -10.406 1.00 90.50 92 SER A C 1
ATOM 694 O O . SER A 1 92 ? 6.988 9.102 -11.633 1.00 90.50 92 SER A O 1
ATOM 696 N N . LEU A 1 93 ? 6.050 8.661 -9.635 1.00 88.56 93 LEU A N 1
ATOM 697 C CA . LEU A 1 93 ? 4.718 8.369 -10.155 1.00 88.56 93 LEU A CA 1
ATOM 698 C C . LEU A 1 93 ? 3.890 9.650 -10.238 1.00 88.56 93 LEU A C 1
ATOM 700 O O . LEU A 1 93 ? 3.999 10.530 -9.376 1.00 88.56 93 LEU A O 1
ATOM 704 N N . GLY A 1 94 ? 3.107 9.773 -11.303 1.00 75.62 94 GLY A N 1
ATOM 705 C CA . GLY A 1 94 ? 2.514 11.041 -11.690 1.00 75.62 94 GLY A CA 1
ATOM 706 C C . GLY A 1 94 ? 1.011 11.154 -11.532 1.00 75.62 94 GLY A C 1
ATOM 707 O O . GLY A 1 94 ? 0.299 10.243 -11.093 1.00 75.62 94 GLY A O 1
ATOM 708 N N . GLY A 1 95 ? 0.563 12.355 -11.898 1.00 63.06 95 GLY A N 1
ATOM 709 C CA . GLY A 1 95 ? -0.832 12.681 -12.063 1.00 63.06 95 GLY A CA 1
ATOM 710 C C . GLY A 1 95 ? -1.094 14.189 -12.099 1.00 63.06 95 GLY A C 1
ATOM 711 O O . GLY A 1 95 ? -0.983 14.894 -11.090 1.00 63.06 95 GLY A O 1
ATOM 712 N N . THR A 1 96 ? -1.530 14.696 -13.253 1.00 62.34 96 THR A N 1
ATOM 713 C CA . THR A 1 96 ? -2.039 16.071 -13.393 1.00 62.34 96 THR A CA 1
ATOM 714 C C . THR A 1 96 ? -3.538 16.080 -13.712 1.00 62.34 96 THR A C 1
ATOM 716 O O . THR A 1 96 ? -4.091 15.160 -14.319 1.00 62.34 96 THR A O 1
ATOM 719 N N . SER A 1 97 ? -4.238 17.132 -13.281 1.00 59.53 97 SER A N 1
ATOM 720 C CA . SER A 1 97 ? -5.707 17.185 -13.319 1.00 59.53 97 SER A CA 1
ATOM 721 C C . SER A 1 97 ? -6.309 17.179 -14.731 1.00 59.53 97 SER A C 1
ATOM 723 O O . SER A 1 97 ? -7.473 16.815 -14.890 1.00 59.53 97 SER A O 1
ATOM 725 N N . ASN A 1 98 ? -5.547 17.504 -15.778 1.00 60.75 98 ASN A N 1
ATOM 726 C CA . ASN A 1 98 ? -6.054 17.720 -17.138 1.00 60.75 98 ASN A CA 1
ATOM 727 C C . ASN A 1 98 ? -5.848 16.550 -18.123 1.00 60.75 98 ASN A C 1
ATOM 729 O O . ASN A 1 98 ? -6.182 16.707 -19.295 1.00 60.75 98 ASN A O 1
ATOM 733 N N . ARG A 1 99 ? -5.328 15.395 -17.687 1.00 62.75 99 ARG A N 1
ATOM 734 C CA . ARG A 1 99 ? -4.849 14.346 -18.618 1.00 62.75 99 ARG A CA 1
ATOM 735 C C . ARG A 1 99 ? -5.795 13.172 -18.840 1.00 62.75 99 ARG A C 1
ATOM 737 O O . ARG A 1 99 ? -6.824 13.092 -18.180 1.00 62.75 99 ARG A O 1
ATOM 744 N N . VAL A 1 100 ? -5.446 12.299 -19.784 1.00 69.38 100 VAL A N 1
ATOM 745 C CA . VAL A 1 100 ? -6.077 10.998 -20.096 1.00 69.38 100 VAL A CA 1
ATOM 746 C C . VAL A 1 100 ? -5.197 9.846 -19.598 1.00 69.38 100 VAL A C 1
ATOM 748 O O . VAL A 1 100 ? -5.192 8.756 -20.155 1.00 69.38 100 VAL A O 1
ATOM 751 N N . ASN A 1 101 ? -4.385 10.110 -18.580 1.00 76.62 101 ASN A N 1
ATOM 752 C CA . ASN A 1 101 ? -3.352 9.211 -18.094 1.00 76.62 101 ASN A CA 1
ATOM 753 C C . ASN A 1 101 ? -3.593 8.980 -16.601 1.00 76.62 101 ASN A C 1
ATOM 755 O O . ASN A 1 101 ? -4.167 9.842 -15.925 1.00 76.62 101 ASN A O 1
ATOM 759 N N . SER A 1 102 ? -3.217 7.803 -16.116 1.00 82.31 102 SER A N 1
ATOM 760 C CA . SER A 1 102 ? -3.398 7.393 -14.726 1.00 82.31 102 SER A CA 1
ATOM 761 C C . SER A 1 102 ? -2.055 7.073 -14.088 1.00 82.31 102 SER A C 1
ATOM 763 O O . SER A 1 102 ? -1.131 6.616 -14.764 1.00 82.31 102 SER A O 1
ATOM 765 N N . THR A 1 103 ? -1.990 7.250 -12.772 1.00 85.62 103 THR A N 1
ATOM 766 C CA . THR A 1 103 ? -0.934 6.659 -11.958 1.00 85.62 103 THR A CA 1
ATOM 767 C C . THR A 1 103 ? -0.923 5.137 -12.203 1.00 85.62 103 THR A C 1
ATOM 769 O O . THR A 1 103 ? -2.005 4.540 -12.207 1.00 85.62 103 THR A O 1
ATOM 772 N N . PRO A 1 104 ? 0.244 4.507 -12.431 1.00 85.00 104 PRO A N 1
ATOM 773 C CA . PRO A 1 104 ? 0.340 3.073 -12.718 1.00 85.00 104 PRO A CA 1
ATOM 774 C C . PRO A 1 104 ? -0.132 2.194 -11.561 1.00 85.00 104 PRO A C 1
ATOM 776 O O . PRO A 1 104 ? 0.099 2.534 -10.400 1.00 85.00 104 PRO A O 1
ATOM 779 N N . GLU A 1 105 ? -0.728 1.041 -11.875 1.00 88.88 105 GLU A N 1
ATOM 780 C CA . GLU A 1 105 ? -0.911 -0.034 -10.892 1.00 88.88 105 GLU A CA 1
ATOM 781 C C . GLU A 1 105 ? 0.425 -0.690 -10.580 1.00 88.88 105 GLU A C 1
ATOM 783 O O . GLU A 1 105 ? 1.198 -0.992 -11.494 1.00 88.88 105 GLU A O 1
ATOM 788 N N . ILE A 1 106 ? 0.681 -0.931 -9.297 1.00 92.88 106 ILE A N 1
ATOM 789 C CA . ILE A 1 106 ? 1.925 -1.516 -8.817 1.00 92.88 106 ILE A CA 1
ATOM 790 C C . ILE A 1 106 ? 1.617 -2.786 -8.038 1.00 92.88 106 ILE A C 1
ATOM 792 O O . ILE A 1 106 ? 1.013 -2.742 -6.967 1.00 92.88 106 ILE A O 1
ATOM 796 N N . ASP A 1 107 ? 2.165 -3.898 -8.515 1.00 95.12 107 ASP A N 1
ATOM 797 C CA . ASP A 1 107 ? 2.241 -5.129 -7.742 1.00 95.12 107 ASP A CA 1
ATOM 798 C C . ASP A 1 107 ? 3.688 -5.409 -7.358 1.00 95.12 107 ASP A C 1
ATOM 800 O O . ASP A 1 107 ? 4.529 -5.697 -8.209 1.00 95.12 107 ASP A O 1
ATOM 804 N N . LEU A 1 108 ? 3.973 -5.339 -6.061 1.00 97.19 108 LEU A N 1
ATOM 805 C CA . LEU A 1 108 ? 5.272 -5.676 -5.493 1.00 97.19 108 LEU A CA 1
ATOM 806 C C . LEU A 1 108 ? 5.158 -7.006 -4.757 1.00 97.19 108 LEU A C 1
ATOM 808 O O . LEU A 1 108 ? 4.679 -7.046 -3.627 1.00 97.19 108 LEU A O 1
ATOM 812 N N . LEU A 1 109 ? 5.603 -8.091 -5.387 1.00 95.38 109 LEU A N 1
ATOM 813 C CA . LEU A 1 109 ? 5.488 -9.428 -4.804 1.00 95.38 109 LEU A CA 1
ATOM 814 C C . LEU A 1 109 ? 6.691 -9.778 -3.931 1.00 95.38 109 LEU A C 1
ATOM 816 O O . LEU A 1 109 ? 6.522 -10.435 -2.911 1.00 95.38 109 LEU A O 1
ATOM 820 N N . ASN A 1 110 ? 7.889 -9.288 -4.271 1.00 93.31 110 ASN A N 1
ATOM 821 C CA . ASN A 1 110 ? 9.092 -9.462 -3.455 1.00 93.31 110 ASN A CA 1
ATOM 822 C C . ASN A 1 110 ? 10.034 -8.255 -3.585 1.00 93.31 110 ASN A C 1
ATOM 824 O O . ASN A 1 110 ? 10.086 -7.596 -4.622 1.00 93.31 110 ASN A O 1
ATOM 828 N N . GLY A 1 111 ? 10.838 -8.017 -2.549 1.00 95.31 111 GLY A N 1
ATOM 829 C CA . GLY A 1 111 ? 11.812 -6.929 -2.496 1.00 95.31 111 GLY A CA 1
ATOM 830 C C . GLY A 1 111 ? 11.243 -5.645 -1.895 1.00 95.31 111 GLY A C 1
ATOM 831 O O . GLY A 1 111 ? 10.124 -5.610 -1.389 1.00 95.31 111 GLY A O 1
ATOM 832 N N . SER A 1 112 ? 12.035 -4.577 -1.931 1.00 96.62 112 SER A N 1
ATOM 833 C CA . SER A 1 112 ? 11.652 -3.283 -1.361 1.00 96.62 112 SER A CA 1
ATOM 834 C C . SER A 1 112 ? 11.711 -2.200 -2.423 1.00 96.62 112 SER A C 1
ATOM 836 O O . SER A 1 112 ? 12.670 -2.150 -3.197 1.00 96.62 112 SER A O 1
ATOM 838 N N . LEU A 1 113 ? 10.704 -1.331 -2.452 1.00 97.69 113 LEU A N 1
ATOM 839 C CA . LEU A 1 113 ? 10.621 -0.245 -3.418 1.00 97.69 113 LEU A CA 1
ATOM 840 C C . LEU A 1 113 ? 9.927 0.976 -2.815 1.00 97.69 113 LEU A C 1
ATOM 842 O O . LEU A 1 113 ? 8.908 0.854 -2.135 1.00 97.69 113 LEU A O 1
ATOM 846 N N . THR A 1 114 ? 10.471 2.151 -3.114 1.00 96.81 114 THR A N 1
ATOM 847 C CA . THR A 1 114 ? 9.881 3.438 -2.752 1.00 96.81 114 THR A CA 1
ATOM 848 C C . THR A 1 114 ? 9.570 4.218 -4.018 1.00 96.81 114 THR A C 1
ATOM 850 O O . THR A 1 114 ? 10.436 4.372 -4.879 1.00 96.81 114 THR A O 1
ATOM 853 N N . PHE A 1 115 ? 8.354 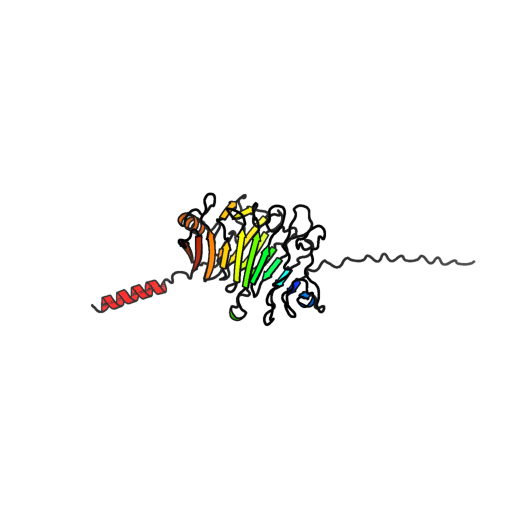4.746 -4.104 1.00 94.31 115 PHE A N 1
ATOM 854 C CA . PHE A 1 115 ? 7.942 5.669 -5.151 1.00 94.31 115 PHE A CA 1
ATOM 855 C C . PHE A 1 115 ? 7.598 7.029 -4.563 1.00 94.31 115 PHE A C 1
ATOM 857 O O . PHE A 1 115 ? 6.808 7.131 -3.626 1.00 94.31 115 PHE A O 1
ATOM 864 N N . THR A 1 116 ? 8.113 8.085 -5.184 1.00 91.69 116 THR A N 1
ATOM 865 C CA . THR A 1 116 ? 7.658 9.450 -4.919 1.00 91.69 116 THR A CA 1
ATOM 866 C C . THR A 1 116 ? 6.472 9.780 -5.826 1.00 91.69 116 THR A C 1
ATOM 868 O O . THR A 1 116 ? 6.603 9.736 -7.049 1.00 91.69 116 THR A O 1
ATOM 871 N N . LEU A 1 117 ? 5.328 10.154 -5.253 1.00 87.31 117 LEU A N 1
ATOM 872 C CA . LEU A 1 117 ? 4.177 10.693 -5.973 1.00 87.31 117 LEU A CA 1
ATOM 873 C C . LEU A 1 117 ? 4.301 12.209 -6.152 1.00 87.31 117 LEU A C 1
ATOM 875 O O . LEU A 1 117 ? 4.329 12.983 -5.187 1.00 87.31 117 LEU A O 1
ATOM 879 N N . ILE A 1 118 ? 4.292 12.653 -7.406 1.00 77.88 118 ILE A N 1
ATOM 880 C CA . ILE A 1 118 ? 4.427 14.062 -7.785 1.00 77.88 118 ILE A CA 1
ATOM 881 C C . ILE A 1 118 ? 3.208 14.493 -8.613 1.00 77.88 118 ILE A C 1
ATOM 883 O O . ILE A 1 118 ? 2.771 13.793 -9.518 1.00 77.88 118 ILE A O 1
ATOM 887 N N . GLY A 1 119 ? 2.646 15.666 -8.308 1.00 65.69 119 GLY A N 1
ATOM 888 C CA . GLY A 1 119 ? 1.480 16.219 -9.007 1.00 65.69 119 GLY A CA 1
ATOM 889 C C . GLY A 1 119 ? 0.860 17.392 -8.247 1.00 65.69 119 GLY A C 1
ATOM 890 O O . GLY A 1 119 ? 1.279 17.703 -7.133 1.00 65.69 119 GLY A O 1
ATOM 891 N N . SER A 1 120 ? -0.166 18.051 -8.803 1.00 55.22 120 SER A N 1
ATOM 892 C CA . SER A 1 120 ? -0.713 19.327 -8.284 1.00 55.22 120 SER A CA 1
ATOM 893 C C . SER A 1 120 ? -1.446 19.241 -6.923 1.00 55.22 120 SER A C 1
ATOM 895 O O . SER A 1 120 ? -2.243 20.122 -6.602 1.00 55.22 120 SER A O 1
ATOM 897 N N . SER A 1 121 ? -1.263 18.150 -6.160 1.00 58.19 121 SER A N 1
ATOM 898 C CA . SER A 1 121 ? -1.650 17.912 -4.741 1.00 58.19 121 SER A CA 1
ATOM 899 C C . SER A 1 121 ? -1.376 16.457 -4.259 1.00 58.19 121 SER A C 1
ATOM 901 O O . SER A 1 121 ? -2.031 15.977 -3.336 1.00 58.19 121 SER A O 1
ATOM 903 N N . SER A 1 122 ? -0.456 15.756 -4.939 1.00 66.12 122 SER A N 1
ATOM 904 C CA . SER A 1 122 ? 0.038 14.365 -4.796 1.00 66.12 122 SER A CA 1
ATOM 905 C C . SER A 1 122 ? -0.832 13.307 -4.086 1.00 66.12 122 SER A C 1
ATOM 907 O O . SER A 1 122 ? -0.425 12.772 -3.060 1.00 66.12 122 SER A O 1
ATOM 909 N N . GLY A 1 123 ? -1.968 12.935 -4.675 1.00 77.00 123 GLY A N 1
ATOM 910 C CA . GLY A 1 123 ? -2.576 11.605 -4.501 1.00 77.00 123 GLY A CA 1
ATOM 911 C C . GLY A 1 123 ? -2.622 10.871 -5.850 1.00 77.00 123 GLY A C 1
ATOM 912 O O . GLY A 1 123 ? -2.314 11.483 -6.875 1.00 77.00 123 GLY A O 1
ATOM 913 N N . PHE A 1 124 ? -3.031 9.603 -5.867 1.00 84.00 124 PHE A N 1
ATOM 914 C CA . PHE A 1 124 ? -3.201 8.795 -7.078 1.00 84.00 124 PHE A CA 1
ATOM 915 C C . PHE A 1 124 ? -4.259 9.418 -7.999 1.00 84.00 124 PHE A C 1
ATOM 917 O O . PHE A 1 124 ? -5.384 9.719 -7.576 1.00 84.00 124 PHE A O 1
ATOM 924 N N . GLN A 1 125 ? -3.901 9.611 -9.268 1.00 82.94 125 GLN A N 1
ATOM 925 C CA . GLN A 1 125 ? -4.826 10.025 -10.321 1.00 82.94 125 GLN A CA 1
ATOM 926 C C . GLN A 1 125 ? -5.266 8.790 -11.092 1.00 82.94 125 GLN A C 1
ATOM 928 O O . GLN A 1 125 ? -4.447 8.127 -11.718 1.00 82.94 125 GLN A O 1
ATOM 933 N N . ILE A 1 126 ? -6.559 8.483 -11.068 1.00 81.44 126 ILE A N 1
A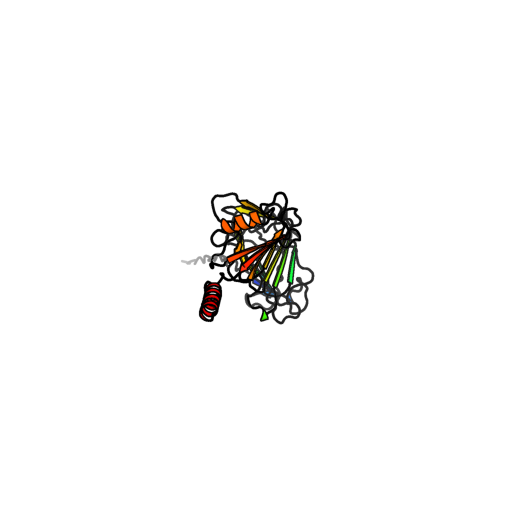TOM 934 C CA . ILE A 1 126 ? -7.083 7.273 -11.701 1.00 81.44 126 ILE A CA 1
ATOM 935 C C . ILE A 1 126 ? -8.185 7.680 -12.662 1.00 81.44 126 ILE A C 1
ATOM 937 O O . ILE A 1 126 ? -9.307 7.961 -12.254 1.00 81.44 126 ILE A O 1
ATOM 941 N N . LYS A 1 127 ? -7.847 7.719 -13.949 1.00 77.81 127 LYS A N 1
ATOM 942 C CA . LYS A 1 127 ? -8.725 8.244 -15.003 1.00 77.81 127 LYS A CA 1
ATOM 943 C C . LYS A 1 127 ? -9.362 7.163 -15.867 1.00 77.81 127 LYS A C 1
ATOM 945 O O . LYS A 1 127 ? -10.053 7.464 -16.844 1.00 77.81 127 LYS A O 1
ATOM 950 N N . LYS A 1 128 ? -9.114 5.904 -15.520 1.00 75.56 128 LYS A N 1
ATOM 951 C CA . LYS A 1 128 ? -9.700 4.739 -16.172 1.00 75.56 128 LYS A CA 1
ATOM 952 C C . LYS A 1 128 ? -11.119 4.470 -15.667 1.00 75.56 128 LYS A C 1
ATOM 954 O O . LYS A 1 128 ? -11.540 4.980 -14.634 1.00 75.56 128 LYS A O 1
ATOM 959 N N . ALA A 1 129 ? -11.873 3.685 -16.433 1.00 71.44 129 ALA A N 1
ATOM 960 C CA . ALA A 1 129 ? -13.255 3.323 -16.104 1.00 71.44 129 ALA A CA 1
ATOM 961 C C . ALA A 1 129 ? -13.363 2.178 -15.080 1.00 71.44 129 ALA A C 1
ATOM 963 O O . ALA A 1 129 ? -14.459 1.886 -14.606 1.00 71.44 129 ALA A O 1
ATOM 964 N N . GLN A 1 130 ? -12.246 1.520 -14.765 1.00 75.19 130 GLN A N 1
ATOM 965 C CA . GLN A 1 130 ? -12.180 0.372 -13.866 1.00 75.19 130 GLN A CA 1
ATOM 966 C C . GLN A 1 130 ? -11.427 0.719 -12.583 1.00 75.19 130 GLN A C 1
ATOM 968 O O . GLN A 1 130 ? -10.562 1.594 -12.578 1.00 75.19 130 GLN A O 1
ATOM 973 N N . SER A 1 131 ? -11.754 0.026 -11.494 1.00 77.88 131 SER A N 1
ATOM 974 C CA . SER A 1 131 ? -11.040 0.183 -10.228 1.00 77.88 131 SER A CA 1
ATOM 975 C C . SER A 1 131 ? -9.559 -0.156 -10.375 1.00 77.88 131 SER A C 1
ATOM 977 O O . SER A 1 131 ? -9.159 -0.972 -11.201 1.00 77.88 131 SER A O 1
ATOM 979 N N . PHE A 1 132 ? -8.759 0.509 -9.558 1.00 80.75 132 PHE A N 1
ATOM 980 C CA . PHE A 1 132 ? -7.322 0.345 -9.451 1.00 80.75 132 PHE A CA 1
ATOM 981 C C . PHE A 1 132 ? -7.014 -0.711 -8.390 1.00 80.75 132 PHE A C 1
ATOM 983 O O . PHE A 1 132 ? -7.534 -0.611 -7.279 1.00 80.75 132 PHE A O 1
ATOM 990 N N . THR A 1 133 ? -6.201 -1.715 -8.709 1.00 87.19 133 THR A N 1
ATOM 991 C CA . THR A 1 133 ? -5.839 -2.790 -7.768 1.00 87.19 133 THR A CA 1
ATOM 992 C C . THR A 1 133 ? -4.333 -2.958 -7.665 1.00 87.19 133 THR A C 1
ATOM 994 O O . THR A 1 133 ? -3.646 -2.945 -8.678 1.00 87.19 133 THR A O 1
ATOM 997 N N . ASN A 1 134 ? -3.832 -3.125 -6.442 1.00 92.06 134 ASN A N 1
ATOM 998 C CA . ASN A 1 134 ? -2.410 -3.298 -6.150 1.00 92.06 134 ASN A CA 1
ATOM 999 C C . ASN A 1 134 ? -2.233 -4.430 -5.159 1.00 92.06 134 ASN A C 1
ATOM 1001 O O . ASN A 1 134 ? -3.023 -4.563 -4.219 1.00 92.06 134 ASN A O 1
ATOM 1005 N N . THR A 1 135 ? -1.130 -5.146 -5.303 1.00 96.19 135 THR A N 1
ATOM 1006 C CA . THR A 1 135 ? -0.743 -6.206 -4.376 1.00 96.19 135 THR A CA 1
ATOM 1007 C C . THR A 1 135 ? 0.624 -5.921 -3.769 1.00 96.19 135 THR A C 1
ATOM 1009 O O . THR A 1 135 ? 1.568 -5.565 -4.475 1.00 96.19 135 THR A O 1
ATOM 1012 N N . VAL A 1 136 ? 0.746 -6.115 -2.457 1.00 98.31 136 VAL A N 1
ATOM 1013 C CA . VAL A 1 136 ? 2.030 -6.097 -1.748 1.00 98.31 136 VAL A CA 1
ATOM 1014 C C . VAL A 1 136 ? 2.231 -7.429 -1.035 1.00 98.31 136 VAL A C 1
ATOM 1016 O O . VAL A 1 136 ? 1.449 -7.789 -0.153 1.00 98.31 136 VAL A O 1
ATOM 1019 N N . GLY A 1 137 ? 3.289 -8.141 -1.413 1.00 97.81 137 GLY A N 1
ATOM 1020 C CA . GLY A 1 137 ? 3.573 -9.514 -0.993 1.00 97.81 137 GLY A CA 1
ATOM 1021 C C . GLY A 1 137 ? 2.801 -10.543 -1.815 1.00 97.81 137 GLY A C 1
ATOM 1022 O O . GLY A 1 137 ? 1.796 -10.218 -2.449 1.00 97.81 137 GLY A O 1
ATOM 1023 N N . ASP A 1 138 ? 3.247 -11.794 -1.800 1.00 94.69 138 ASP A N 1
ATOM 1024 C CA . ASP A 1 138 ? 2.603 -12.908 -2.513 1.00 94.69 138 ASP A CA 1
ATOM 1025 C C . ASP A 1 138 ? 1.890 -13.911 -1.585 1.00 94.69 138 ASP A C 1
ATOM 1027 O O . ASP A 1 138 ? 1.279 -14.877 -2.048 1.00 94.69 138 ASP A O 1
ATOM 1031 N N . GLY A 1 139 ? 1.935 -13.678 -0.272 1.00 95.19 139 GLY A N 1
ATOM 1032 C CA . GLY A 1 139 ? 1.373 -14.551 0.757 1.00 95.19 139 GLY A CA 1
ATOM 1033 C C . GLY A 1 139 ? 2.265 -15.735 1.127 1.00 95.19 139 GLY A C 1
ATOM 1034 O O . GLY A 1 139 ? 1.869 -16.561 1.952 1.00 95.19 139 GLY A O 1
ATOM 1035 N N . ASN A 1 140 ? 3.467 -15.834 0.561 1.00 93.81 140 ASN A N 1
ATOM 1036 C CA . ASN A 1 140 ? 4.418 -16.904 0.809 1.00 93.81 140 ASN A CA 1
ATOM 1037 C C . ASN A 1 140 ? 5.761 -16.342 1.285 1.00 93.81 140 ASN A C 1
ATOM 1039 O O . ASN A 1 140 ? 6.688 -16.120 0.512 1.00 93.81 140 ASN A O 1
ATOM 1043 N N . SER A 1 141 ? 5.924 -16.254 2.605 1.00 89.44 141 SER A N 1
ATOM 1044 C CA . SER A 1 141 ? 7.153 -15.755 3.237 1.00 89.44 141 SER A CA 1
ATOM 1045 C C . SER A 1 141 ? 8.434 -16.524 2.874 1.00 89.44 141 SER A C 1
ATOM 1047 O O . SER A 1 141 ? 9.533 -16.022 3.113 1.00 89.44 141 SER A O 1
ATOM 1049 N N . ALA A 1 142 ? 8.337 -17.719 2.275 1.00 92.50 142 ALA A N 1
ATOM 1050 C CA . ALA A 1 142 ? 9.496 -18.434 1.740 1.00 92.50 142 ALA A CA 1
ATOM 1051 C C . ALA A 1 142 ? 10.097 -17.768 0.486 1.00 92.50 142 ALA A C 1
ATOM 1053 O O . ALA A 1 142 ? 11.276 -17.979 0.202 1.00 92.50 142 ALA A O 1
ATOM 1054 N N . ASN A 1 143 ? 9.315 -16.963 -0.238 1.00 90.69 143 ASN A N 1
ATOM 1055 C CA . ASN A 1 143 ? 9.756 -16.218 -1.420 1.00 90.69 143 ASN A CA 1
ATOM 1056 C C . ASN A 1 143 ? 10.446 -14.886 -1.057 1.00 90.69 143 ASN A C 1
ATOM 1058 O O . ASN A 1 143 ? 10.995 -14.207 -1.922 1.00 90.69 143 ASN A O 1
ATOM 1062 N N . GLY A 1 144 ? 10.487 -14.541 0.232 1.00 91.38 144 GLY A N 1
ATOM 1063 C CA . GLY A 1 144 ? 11.008 -13.277 0.737 1.00 91.38 144 GLY A CA 1
ATOM 1064 C C . GLY A 1 144 ? 9.889 -12.381 1.254 1.00 91.38 144 GLY A C 1
ATOM 1065 O O . GLY A 1 144 ? 8.762 -12.825 1.437 1.00 91.38 144 GLY A O 1
ATOM 1066 N N . LEU A 1 145 ? 10.229 -11.126 1.538 1.00 95.62 145 LEU A N 1
ATOM 1067 C CA . LEU A 1 145 ? 9.274 -10.105 1.967 1.00 95.62 145 LEU A CA 1
ATOM 1068 C C . LEU A 1 145 ? 9.091 -9.072 0.858 1.00 95.62 145 LEU A C 1
ATOM 1070 O O . LEU A 1 145 ? 10.010 -8.852 0.061 1.00 95.62 145 LEU A O 1
ATOM 1074 N N . ALA A 1 146 ? 7.941 -8.407 0.861 1.00 98.00 146 ALA A N 1
ATOM 1075 C CA . ALA A 1 146 ? 7.663 -7.247 0.027 1.00 98.00 146 ALA A CA 1
ATOM 1076 C C . ALA A 1 146 ? 7.479 -5.996 0.889 1.00 98.00 146 ALA A C 1
ATOM 1078 O O . ALA A 1 146 ? 6.737 -6.015 1.868 1.00 98.00 146 ALA A O 1
ATOM 1079 N N . SER A 1 147 ? 8.119 -4.891 0.517 1.00 98.00 147 SER A N 1
ATOM 1080 C CA . SER A 1 147 ? 7.965 -3.606 1.202 1.00 98.00 147 SER A CA 1
ATOM 1081 C C . SER A 1 147 ? 7.774 -2.485 0.192 1.00 98.00 147 SER A C 1
ATOM 1083 O O . SER A 1 147 ? 8.727 -2.086 -0.475 1.00 98.00 147 SER A O 1
ATOM 1085 N N . LEU A 1 148 ? 6.557 -1.957 0.103 1.00 98.50 148 LEU A N 1
ATOM 1086 C CA . LEU A 1 148 ? 6.209 -0.863 -0.798 1.00 98.50 148 LEU A CA 1
ATOM 1087 C C . LEU A 1 148 ? 5.981 0.420 -0.004 1.00 98.50 148 LEU A C 1
ATOM 1089 O O . LEU A 1 148 ? 5.131 0.453 0.886 1.00 98.50 148 LEU A O 1
ATOM 1093 N N . THR A 1 149 ? 6.694 1.482 -0.364 1.00 97.56 149 THR A N 1
ATOM 1094 C CA . THR A 1 149 ? 6.500 2.811 0.219 1.00 97.56 149 THR A CA 1
ATOM 1095 C C . THR A 1 149 ? 6.070 3.805 -0.848 1.00 97.56 149 THR A C 1
ATOM 1097 O O . THR A 1 149 ? 6.716 3.946 -1.885 1.00 97.56 149 THR A O 1
ATOM 1100 N N . TYR A 1 150 ? 5.000 4.536 -0.562 1.00 94.88 150 TYR A N 1
ATOM 1101 C CA . TYR A 1 150 ? 4.567 5.688 -1.334 1.00 94.88 150 TYR A CA 1
ATOM 1102 C C . TYR A 1 150 ? 4.844 6.968 -0.550 1.00 94.88 150 TYR A C 1
ATOM 1104 O O . TYR A 1 150 ? 4.238 7.207 0.493 1.00 94.88 150 TYR A O 1
ATOM 1112 N N . GLU A 1 151 ? 5.739 7.800 -1.071 1.00 92.75 151 GLU A N 1
ATOM 1113 C CA . GLU A 1 151 ? 6.062 9.118 -0.524 1.00 92.75 151 GLU A CA 1
ATOM 1114 C C . GLU A 1 151 ? 5.294 10.190 -1.294 1.00 92.75 151 GLU A C 1
ATOM 1116 O O . GLU A 1 151 ? 5.358 10.245 -2.520 1.00 92.75 151 GLU A O 1
ATOM 1121 N N . GLY A 1 152 ? 4.570 11.074 -0.615 1.00 88.56 152 GLY A N 1
ATOM 1122 C CA . GLY A 1 152 ? 3.764 12.080 -1.304 1.00 88.56 152 GLY A CA 1
ATOM 1123 C C . GLY A 1 152 ? 3.244 13.179 -0.393 1.00 88.56 152 GLY A C 1
ATOM 1124 O O . GLY A 1 152 ? 3.474 13.189 0.810 1.00 88.56 152 GLY A O 1
ATOM 1125 N N . SER A 1 153 ? 2.549 14.161 -0.964 1.00 84.50 153 SER A N 1
ATOM 1126 C CA . SER A 1 153 ? 1.821 15.155 -0.168 1.00 84.50 153 SER A CA 1
ATOM 1127 C C . SER A 1 153 ? 0.430 14.684 0.236 1.00 84.50 153 SER A C 1
ATOM 1129 O O . SER A 1 153 ? 0.011 15.000 1.325 1.00 84.50 153 SER A O 1
ATOM 1131 N N . PHE A 1 154 ? -0.326 13.945 -0.571 1.00 84.31 154 PHE A N 1
ATOM 1132 C CA . PHE A 1 154 ? -1.678 13.468 -0.223 1.00 84.31 154 PHE A CA 1
ATOM 1133 C C . PHE A 1 154 ? -2.603 14.535 0.404 1.00 84.31 154 PHE A C 1
ATOM 1135 O O . PHE A 1 154 ? -3.534 14.218 1.146 1.00 84.31 154 PHE A O 1
ATOM 1142 N N . ALA A 1 155 ? -2.362 15.822 0.121 1.00 79.88 155 ALA A N 1
ATOM 1143 C CA . ALA A 1 155 ? -2.984 16.935 0.844 1.00 79.88 155 ALA A CA 1
ATOM 1144 C C . ALA A 1 155 ? -4.507 16.986 0.633 1.00 79.88 155 ALA A C 1
ATOM 1146 O O . ALA A 1 155 ? -5.246 17.586 1.410 1.00 79.88 155 ALA A O 1
ATOM 1147 N N . ASN A 1 156 ? -4.978 16.333 -0.428 1.00 76.50 156 ASN A N 1
ATOM 1148 C CA . ASN A 1 156 ? -6.377 16.272 -0.813 1.00 76.50 156 ASN A CA 1
ATOM 1149 C C . ASN A 1 156 ? -6.850 14.826 -1.044 1.00 76.50 156 ASN A C 1
ATOM 1151 O O . ASN A 1 156 ? -7.557 14.577 -2.024 1.00 76.50 156 ASN A O 1
ATOM 1155 N N . GLY A 1 157 ? -6.405 13.892 -0.200 1.00 81.25 157 GLY A N 1
ATOM 1156 C CA . GLY A 1 157 ? -6.799 12.487 -0.279 1.00 81.25 157 GLY A CA 1
ATOM 1157 C C . GLY A 1 157 ? -5.760 11.586 -0.945 1.00 81.25 157 GLY A C 1
ATOM 1158 O O . GLY A 1 157 ? -4.934 12.043 -1.740 1.00 81.25 157 GLY A O 1
ATOM 1159 N N . LEU A 1 158 ? -5.848 10.283 -0.653 1.00 85.44 158 LEU A N 1
ATOM 1160 C CA . LEU A 1 158 ? -5.094 9.248 -1.364 1.00 85.44 158 LEU A CA 1
ATOM 1161 C C . LEU A 1 158 ? -5.496 9.187 -2.841 1.00 85.44 158 LEU A C 1
ATOM 1163 O O . LEU A 1 158 ? -4.623 9.184 -3.693 1.00 85.44 158 LEU A O 1
ATOM 1167 N N . VAL A 1 159 ? -6.794 9.193 -3.157 1.00 82.31 159 VAL A N 1
ATOM 1168 C CA . VAL A 1 159 ? -7.314 9.127 -4.536 1.00 82.31 159 VAL A CA 1
ATOM 1169 C C . VAL A 1 159 ? -7.955 10.454 -4.912 1.00 82.31 159 VAL A C 1
ATOM 1171 O O . VAL A 1 159 ? -8.744 11.006 -4.146 1.00 82.31 159 VAL A O 1
ATOM 1174 N N . ARG A 1 160 ? -7.616 10.982 -6.091 1.00 77.19 160 ARG A N 1
ATOM 1175 C CA . ARG A 1 160 ? -8.009 12.342 -6.491 1.00 77.19 160 ARG A CA 1
ATOM 1176 C C . ARG A 1 160 ? -9.150 12.410 -7.503 1.00 77.19 160 ARG A C 1
ATOM 1178 O O . ARG A 1 160 ? -9.910 13.376 -7.440 1.00 77.19 160 ARG A O 1
ATOM 1185 N N . ASP A 1 161 ? -9.275 11.445 -8.411 1.00 72.06 161 ASP A N 1
ATOM 1186 C CA . ASP A 1 161 ? -10.253 11.524 -9.509 1.00 72.06 161 ASP A CA 1
ATOM 1187 C C . ASP A 1 161 ? -11.611 10.902 -9.145 1.00 72.06 161 ASP A C 1
ATOM 1189 O O . ASP A 1 161 ? -11.680 10.024 -8.295 1.00 72.06 161 ASP A O 1
ATOM 1193 N N . ASP A 1 162 ? -12.683 11.371 -9.786 1.00 63.62 162 ASP A N 1
ATOM 1194 C CA . ASP A 1 162 ? -14.093 11.185 -9.406 1.00 63.62 162 ASP A CA 1
ATOM 1195 C C . ASP A 1 162 ? -14.748 9.910 -9.961 1.00 63.62 162 ASP A C 1
ATOM 1197 O O . ASP A 1 162 ? -15.973 9.780 -9.889 1.00 63.62 162 ASP A O 1
ATOM 1201 N N . LYS A 1 163 ? -13.980 9.019 -10.597 1.00 65.56 163 LYS A N 1
ATOM 1202 C CA . LYS A 1 163 ? -14.559 7.968 -11.446 1.00 65.56 163 LYS A CA 1
ATOM 1203 C C . LYS A 1 163 ? -14.487 6.558 -10.878 1.00 65.56 163 LYS A C 1
ATOM 1205 O O . LYS A 1 163 ? -15.329 5.749 -11.264 1.00 65.56 163 LYS A O 1
ATOM 1210 N N . VAL A 1 164 ? -13.511 6.247 -10.024 1.00 76.81 164 VAL A N 1
ATOM 1211 C CA . VAL A 1 164 ? -13.242 4.868 -9.583 1.00 76.81 164 VAL A CA 1
ATOM 1212 C C . VAL A 1 164 ? -12.558 4.798 -8.211 1.00 76.81 164 VAL A C 1
ATOM 1214 O O . VAL A 1 164 ? -12.177 5.811 -7.623 1.00 76.81 164 VAL A O 1
ATOM 1217 N N . PHE A 1 165 ? -12.402 3.572 -7.707 1.00 81.19 165 PHE A N 1
ATOM 1218 C CA . PHE A 1 165 ? -11.773 3.259 -6.425 1.00 81.19 165 PHE A CA 1
ATOM 1219 C C . PHE A 1 165 ? -10.357 2.703 -6.601 1.00 81.19 165 PHE A C 1
ATOM 1221 O O . PHE A 1 165 ? -10.054 2.096 -7.627 1.00 81.19 165 PHE A O 1
ATOM 1228 N N . ALA A 1 166 ? -9.523 2.868 -5.575 1.00 84.81 166 ALA A N 1
ATOM 1229 C CA . ALA A 1 166 ? -8.218 2.230 -5.447 1.00 84.81 166 ALA A CA 1
ATOM 1230 C C . ALA A 1 166 ? -8.218 1.210 -4.315 1.00 84.81 166 ALA A C 1
ATOM 1232 O O . ALA A 1 166 ? -8.622 1.526 -3.198 1.00 84.81 166 ALA A O 1
ATOM 1233 N N . PHE A 1 167 ? -7.727 0.011 -4.590 1.00 88.94 167 PHE A N 1
ATOM 1234 C CA . PHE A 1 167 ? -7.628 -1.062 -3.619 1.00 88.94 167 PHE A CA 1
ATOM 1235 C C . PHE A 1 167 ? -6.194 -1.561 -3.507 1.00 88.94 167 PHE A C 1
ATOM 1237 O O . PHE A 1 167 ? -5.486 -1.704 -4.509 1.00 88.94 167 PHE A O 1
ATOM 1244 N N . TRP A 1 168 ? -5.791 -1.843 -2.274 1.00 93.88 168 TRP A N 1
ATOM 1245 C CA . TRP A 1 168 ? -4.533 -2.504 -1.963 1.00 93.88 168 TRP A CA 1
ATOM 1246 C C . TRP A 1 168 ? -4.812 -3.771 -1.177 1.00 93.88 168 TRP A C 1
ATOM 1248 O O . TRP A 1 168 ? -5.437 -3.717 -0.118 1.00 93.88 168 TRP A O 1
ATOM 1258 N N . THR A 1 169 ? -4.284 -4.884 -1.663 1.00 96.00 169 THR A N 1
ATOM 1259 C CA . THR A 1 169 ? -4.212 -6.134 -0.918 1.00 96.00 169 THR A CA 1
ATOM 1260 C C . THR A 1 169 ? -2.799 -6.280 -0.364 1.00 96.00 169 THR A C 1
ATOM 1262 O O . THR A 1 169 ? -1.823 -6.287 -1.116 1.00 96.00 169 THR A O 1
ATOM 1265 N N . VAL A 1 170 ? -2.676 -6.382 0.958 1.00 98.25 170 VAL A N 1
ATOM 1266 C CA . VAL A 1 170 ? -1.392 -6.534 1.653 1.00 98.25 170 VAL A CA 1
ATOM 1267 C C . VAL A 1 170 ? -1.336 -7.926 2.274 1.00 98.25 170 VAL A C 1
ATOM 1269 O O . VAL A 1 170 ? -2.007 -8.206 3.270 1.00 98.25 170 VAL A O 1
ATOM 1272 N N . ASN A 1 171 ? -0.557 -8.812 1.663 1.00 98.31 171 ASN A N 1
ATOM 1273 C CA . ASN A 1 171 ? -0.426 -10.206 2.076 1.00 98.31 171 ASN A CA 1
ATOM 1274 C C . ASN A 1 171 ? 0.514 -10.363 3.279 1.00 98.31 171 ASN A C 1
ATOM 1276 O O . ASN A 1 171 ? 1.195 -9.423 3.672 1.00 98.31 171 ASN A O 1
ATOM 1280 N N . SER A 1 172 ? 0.544 -11.550 3.890 1.00 97.62 172 SER A N 1
ATOM 1281 C CA . SER A 1 172 ? 1.244 -11.821 5.161 1.00 97.62 172 SER A CA 1
ATOM 1282 C C . SER A 1 172 ? 2.750 -11.534 5.187 1.00 97.62 172 SER A C 1
ATOM 1284 O O . SER A 1 172 ? 3.338 -11.378 6.252 1.00 97.62 172 SER A O 1
ATOM 1286 N N . ASP A 1 173 ? 3.379 -11.508 4.024 1.00 97.44 173 ASP A N 1
ATOM 1287 C CA . ASP A 1 173 ? 4.787 -11.198 3.768 1.00 97.44 173 ASP A CA 1
ATOM 1288 C C . ASP A 1 173 ? 4.995 -9.751 3.271 1.00 97.44 173 ASP A C 1
ATOM 1290 O O . ASP A 1 173 ? 6.127 -9.328 3.024 1.00 97.44 173 ASP A O 1
ATOM 1294 N N . GLY A 1 174 ? 3.905 -8.998 3.121 1.00 98.50 174 GLY A N 1
ATOM 1295 C CA . GLY A 1 174 ? 3.859 -7.642 2.605 1.00 98.50 174 GLY A CA 1
ATOM 1296 C C . GLY A 1 174 ? 3.786 -6.565 3.690 1.00 98.50 174 GLY A C 1
ATOM 1297 O O . GLY A 1 174 ? 3.096 -6.688 4.709 1.00 98.50 174 GLY A O 1
ATOM 1298 N N . ALA A 1 175 ? 4.468 -5.457 3.423 1.00 98.62 175 ALA A N 1
ATOM 1299 C CA . ALA A 1 175 ? 4.390 -4.214 4.173 1.00 98.62 175 ALA A CA 1
ATOM 1300 C C . ALA A 1 175 ? 4.137 -3.043 3.215 1.00 98.62 175 ALA A C 1
ATOM 1302 O O . ALA A 1 175 ? 4.916 -2.802 2.294 1.00 98.62 175 ALA A O 1
ATOM 1303 N N . LEU A 1 176 ? 3.053 -2.303 3.437 1.00 98.69 176 LEU A N 1
ATOM 1304 C CA . LEU A 1 176 ? 2.683 -1.119 2.668 1.00 98.69 176 LEU A CA 1
ATOM 1305 C C . LEU A 1 176 ? 2.784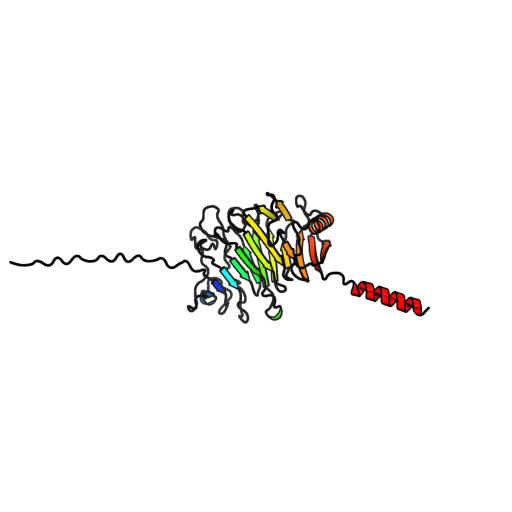 0.121 3.556 1.00 98.69 176 LEU A C 1
ATOM 1307 O O . LEU A 1 176 ? 2.176 0.173 4.622 1.00 98.69 176 LEU A O 1
ATOM 1311 N N . THR A 1 177 ? 3.525 1.130 3.109 1.00 98.00 177 THR A N 1
ATOM 1312 C CA . THR A 1 177 ? 3.695 2.393 3.833 1.00 98.00 177 THR A CA 1
ATOM 1313 C C . THR A 1 177 ? 3.269 3.578 2.979 1.00 98.00 177 THR A C 1
ATOM 1315 O O . THR A 1 177 ? 3.665 3.690 1.821 1.00 98.00 177 THR A O 1
ATOM 1318 N N . PHE A 1 178 ? 2.507 4.496 3.571 1.00 95.25 178 PHE A N 1
ATOM 1319 C CA . PHE A 1 178 ? 2.303 5.838 3.030 1.00 95.25 178 PHE A CA 1
ATOM 1320 C C . PHE A 1 178 ? 3.011 6.845 3.927 1.00 95.25 178 PHE A C 1
ATOM 1322 O O . PHE A 1 178 ? 2.657 7.013 5.099 1.00 95.25 178 PHE A O 1
ATOM 1329 N N . ASP A 1 179 ? 4.008 7.506 3.353 1.00 92.69 179 ASP A N 1
ATOM 1330 C CA . ASP A 1 179 ? 4.697 8.637 3.955 1.00 92.69 179 ASP A CA 1
ATOM 1331 C C . ASP A 1 179 ? 4.100 9.920 3.381 1.00 92.69 179 ASP A C 1
ATOM 1333 O O . ASP A 1 179 ? 4.341 10.297 2.227 1.00 92.69 179 ASP A O 1
ATOM 1337 N N . SER A 1 180 ? 3.252 10.565 4.180 1.00 86.12 180 SER A N 1
ATOM 1338 C CA . SER A 1 180 ? 2.737 11.873 3.829 1.00 86.12 180 SER A CA 1
ATOM 1339 C C . SER A 1 180 ? 3.681 12.946 4.353 1.00 86.12 180 SER A C 1
ATOM 1341 O O . SER A 1 180 ? 3.921 13.095 5.545 1.00 86.12 180 SER A O 1
ATOM 1343 N N . SER A 1 181 ? 4.121 13.825 3.466 1.00 84.25 181 SER A N 1
ATOM 1344 C CA . SER A 1 181 ? 4.811 15.068 3.833 1.00 84.25 181 SER A CA 1
ATOM 1345 C C . SER A 1 181 ? 3.895 16.098 4.529 1.00 84.25 181 SER A C 1
ATOM 1347 O O . SER A 1 181 ? 4.263 17.266 4.658 1.00 84.25 181 SER A O 1
ATOM 1349 N N . GLN A 1 182 ? 2.685 15.710 4.950 1.00 86.38 182 GLN A N 1
ATOM 1350 C CA . GLN A 1 182 ? 1.711 16.568 5.635 1.00 86.38 182 GLN A CA 1
ATOM 1351 C C . GLN A 1 182 ? 1.676 16.310 7.133 1.00 86.38 182 GLN A C 1
ATOM 1353 O O . GLN A 1 182 ? 2.083 15.267 7.629 1.00 86.38 182 GLN A O 1
ATOM 1358 N N . THR A 1 183 ? 1.089 17.251 7.868 1.00 88.94 183 THR A N 1
ATOM 1359 C CA . THR A 1 183 ? 0.813 17.057 9.294 1.00 88.94 183 THR A CA 1
ATOM 1360 C C . THR A 1 183 ? -0.138 15.889 9.530 1.00 88.94 183 THR A C 1
ATOM 1362 O O . THR A 1 183 ? 0.151 15.068 10.388 1.00 88.94 183 THR A O 1
ATOM 1365 N N . ASN A 1 184 ? -1.213 15.788 8.741 1.00 89.44 184 ASN A N 1
ATOM 1366 C CA . ASN A 1 184 ? -2.157 14.673 8.771 1.00 89.44 184 ASN A CA 1
ATOM 1367 C C . ASN A 1 184 ? -2.310 14.107 7.356 1.00 89.44 184 ASN A C 1
ATOM 1369 O O . ASN A 1 184 ? -2.416 14.863 6.386 1.00 89.44 184 ASN A O 1
ATOM 1373 N N . LEU A 1 185 ? -2.368 12.783 7.239 1.00 89.56 185 LEU A N 1
ATOM 1374 C CA . LEU A 1 185 ? -2.812 12.120 6.025 1.00 89.56 185 LEU A CA 1
ATOM 1375 C C . LEU A 1 185 ? -4.333 12.249 5.933 1.00 89.56 185 LEU A C 1
ATOM 1377 O O . LEU A 1 185 ? -5.074 11.702 6.753 1.00 89.56 185 LEU A O 1
ATOM 1381 N N . ARG A 1 186 ? -4.799 12.966 4.913 1.00 84.94 186 ARG A N 1
ATOM 1382 C CA . ARG A 1 186 ? -6.222 13.060 4.614 1.00 84.94 186 ARG A CA 1
ATOM 1383 C C . ARG A 1 186 ? -6.667 11.816 3.852 1.00 84.94 186 ARG A C 1
ATOM 1385 O O . ARG A 1 186 ? -6.138 11.508 2.786 1.00 84.94 186 ARG A O 1
ATOM 1392 N N . VAL A 1 187 ? -7.674 11.140 4.380 1.00 82.81 187 VAL A N 1
ATOM 1393 C CA . VAL A 1 187 ? -8.374 10.038 3.731 1.00 82.81 187 VAL A CA 1
ATOM 1394 C C . VAL A 1 187 ? -9.736 10.550 3.302 1.00 82.81 187 VAL A C 1
ATOM 1396 O O . VAL A 1 187 ? -10.562 10.929 4.121 1.00 82.81 187 VAL A O 1
ATOM 1399 N N . ASP A 1 188 ? -9.951 10.585 1.998 1.00 78.69 188 ASP A N 1
ATOM 1400 C CA . ASP A 1 188 ? -11.185 11.064 1.400 1.00 78.69 188 ASP A CA 1
ATOM 1401 C C . ASP A 1 188 ? -12.047 9.861 1.001 1.00 78.69 188 ASP A C 1
ATOM 1403 O O . ASP A 1 188 ? -11.646 9.054 0.158 1.00 78.69 188 ASP A O 1
ATOM 1407 N N . ARG A 1 189 ? -13.232 9.743 1.610 1.00 76.31 189 ARG A N 1
ATOM 1408 C CA . ARG A 1 189 ? -14.210 8.687 1.308 1.00 76.31 189 ARG A CA 1
ATOM 1409 C C . ARG A 1 189 ? -15.433 9.323 0.649 1.00 76.31 189 ARG A C 1
ATOM 1411 O O . ARG A 1 189 ? -16.300 9.854 1.348 1.00 76.31 189 ARG A O 1
ATOM 1418 N N . TYR A 1 190 ? -15.469 9.304 -0.685 1.00 73.44 190 TYR A N 1
ATOM 1419 C CA . TYR A 1 190 ? -16.585 9.796 -1.499 1.00 73.44 190 TYR A CA 1
ATOM 1420 C C . TYR A 1 190 ? -17.309 8.631 -2.196 1.00 73.44 190 TYR A C 1
ATOM 1422 O O . TYR A 1 190 ? -16.697 7.626 -2.554 1.00 73.44 190 TYR A O 1
ATOM 1430 N N . ASP A 1 191 ? -18.600 8.804 -2.488 1.00 67.31 191 ASP A N 1
ATOM 1431 C CA . ASP A 1 191 ? -19.433 7.785 -3.154 1.00 67.31 191 ASP A CA 1
ATOM 1432 C C . ASP A 1 191 ? -18.956 7.427 -4.579 1.00 67.31 191 ASP A C 1
ATOM 1434 O O . ASP A 1 191 ? -19.280 6.359 -5.096 1.00 67.31 191 ASP A O 1
ATOM 1438 N N . SER A 1 192 ? -18.189 8.312 -5.224 1.00 69.88 192 SER A N 1
ATOM 1439 C CA . SER A 1 192 ? -17.664 8.129 -6.584 1.00 69.88 192 SER A CA 1
ATOM 1440 C C . SER A 1 192 ? -16.144 7.952 -6.649 1.00 69.88 192 SER A C 1
ATOM 1442 O O . SER A 1 192 ? -15.611 7.679 -7.723 1.00 69.88 192 SER A O 1
ATOM 1444 N N . ARG A 1 193 ? -15.440 8.119 -5.518 1.00 75.06 193 ARG A N 1
ATOM 1445 C CA . ARG A 1 193 ? -13.982 7.982 -5.429 1.00 75.06 193 ARG A CA 1
ATOM 1446 C C . ARG A 1 193 ? -13.522 7.641 -4.017 1.00 75.06 193 ARG A C 1
ATOM 1448 O O . ARG A 1 193 ? -13.944 8.259 -3.041 1.00 75.06 193 ARG A O 1
ATOM 1455 N N . GLY A 1 194 ? -12.602 6.695 -3.901 1.00 79.31 194 GLY A N 1
ATOM 1456 C CA . GLY A 1 194 ? -12.080 6.305 -2.599 1.00 79.31 194 GLY A CA 1
ATOM 1457 C C . GLY A 1 194 ? -10.937 5.313 -2.683 1.00 79.31 194 GLY A C 1
ATOM 1458 O O . GLY A 1 194 ? -10.613 4.798 -3.752 1.00 79.31 194 GLY A O 1
ATOM 1459 N N . ALA A 1 195 ? -10.343 5.055 -1.527 1.00 85.06 195 ALA A N 1
ATOM 1460 C CA . ALA A 1 195 ? -9.329 4.035 -1.324 1.00 85.06 195 ALA A CA 1
ATOM 1461 C C . ALA A 1 195 ? -9.868 2.943 -0.385 1.00 85.06 195 ALA A C 1
ATOM 1463 O O . ALA A 1 195 ? -10.747 3.217 0.433 1.00 85.06 195 ALA A O 1
ATOM 1464 N N . GLY A 1 196 ? -9.342 1.728 -0.495 1.00 89.25 196 GLY A N 1
ATOM 1465 C CA . GLY A 1 196 ? -9.638 0.622 0.407 1.00 89.25 196 GLY A CA 1
ATOM 1466 C C . GLY A 1 196 ? -8.445 -0.315 0.565 1.00 89.25 196 GLY A C 1
ATOM 1467 O O . GLY A 1 196 ? -7.657 -0.491 -0.363 1.00 89.25 196 GLY A O 1
ATOM 1468 N N . PHE A 1 197 ? -8.322 -0.920 1.740 1.00 93.50 197 PHE A N 1
ATOM 1469 C CA . PHE A 1 197 ? -7.209 -1.801 2.081 1.00 93.50 197 PHE A CA 1
ATOM 1470 C C . PHE A 1 197 ? -7.723 -3.142 2.584 1.00 93.50 197 PHE A C 1
ATOM 1472 O O . PHE A 1 197 ? -8.490 -3.186 3.543 1.00 93.50 197 PHE A O 1
ATOM 1479 N N . GLU A 1 198 ? -7.262 -4.225 1.972 1.00 94.50 198 GLU A N 1
ATOM 1480 C CA . GLU A 1 198 ? -7.444 -5.588 2.459 1.00 94.50 198 GLU A CA 1
ATOM 1481 C C . GLU A 1 198 ? -6.133 -6.077 3.056 1.00 94.50 198 GLU A C 1
ATOM 1483 O O . GLU A 1 198 ? -5.128 -6.238 2.361 1.00 94.50 198 GLU A O 1
ATOM 1488 N N . LEU A 1 199 ? -6.134 -6.314 4.361 1.00 97.00 199 LEU A N 1
ATOM 1489 C CA . LEU A 1 199 ? -4.968 -6.819 5.066 1.00 97.00 199 LEU A CA 1
ATOM 1490 C C . LEU A 1 199 ? -5.130 -8.329 5.244 1.00 97.00 199 LEU A C 1
ATOM 1492 O O . LEU A 1 199 ? -5.904 -8.787 6.081 1.00 97.00 199 LEU A O 1
ATOM 1496 N N . ASN A 1 200 ? -4.388 -9.097 4.449 1.00 96.19 200 ASN A N 1
ATOM 1497 C CA . ASN A 1 200 ? -4.360 -10.562 4.430 1.00 96.19 200 ASN A CA 1
ATOM 1498 C C . ASN A 1 200 ? -3.171 -11.088 5.250 1.00 96.19 200 ASN A C 1
ATOM 1500 O O . ASN A 1 200 ? -2.367 -11.896 4.789 1.00 96.19 200 ASN A O 1
ATOM 1504 N N . GLY A 1 201 ? -3.030 -10.587 6.476 1.00 96.38 201 GLY A N 1
ATOM 1505 C CA . GLY A 1 201 ? -1.927 -10.899 7.385 1.00 96.38 201 GLY A CA 1
ATOM 1506 C C . GLY A 1 201 ? -0.767 -9.908 7.309 1.00 96.38 201 GLY A C 1
ATOM 1507 O O . GLY A 1 201 ? 0.136 -9.988 8.136 1.00 96.38 201 GLY A O 1
ATOM 1508 N N . GLY A 1 202 ? -0.774 -9.004 6.324 1.00 98.12 202 GLY A N 1
ATOM 1509 C CA . GLY A 1 202 ? 0.273 -8.008 6.110 1.00 98.12 202 GLY A CA 1
ATOM 1510 C C . GLY A 1 202 ? 0.153 -6.769 6.990 1.00 98.12 202 GLY A C 1
ATOM 1511 O O . GLY A 1 202 ? -0.776 -6.632 7.794 1.00 98.12 202 GLY A O 1
ATOM 1512 N N . SER A 1 203 ? 1.095 -5.841 6.821 1.00 98.56 203 SER A N 1
ATOM 1513 C CA . SER A 1 203 ? 1.115 -4.580 7.572 1.00 98.56 203 SER A CA 1
ATOM 1514 C C . SER A 1 203 ? 0.886 -3.356 6.686 1.00 98.56 203 SER A C 1
ATOM 1516 O O . SER A 1 203 ? 1.518 -3.194 5.645 1.00 98.56 203 SER A O 1
ATOM 1518 N N . LEU A 1 204 ? -0.010 -2.473 7.122 1.00 98.69 204 LEU A N 1
ATOM 1519 C CA . LEU A 1 204 ? -0.230 -1.149 6.551 1.00 98.69 204 LEU A CA 1
ATOM 1520 C C . LEU A 1 204 ? 0.225 -0.087 7.550 1.00 98.69 204 LEU A C 1
ATOM 1522 O O . LEU A 1 204 ? -0.194 -0.094 8.706 1.00 98.69 204 LEU A O 1
ATOM 1526 N N . THR A 1 205 ? 1.041 0.856 7.100 1.00 98.31 205 THR A N 1
ATOM 1527 C CA . THR A 1 205 ? 1.512 1.966 7.927 1.00 98.31 205 THR A CA 1
ATOM 1528 C C . THR A 1 205 ? 1.219 3.295 7.254 1.00 98.31 205 THR A C 1
ATOM 1530 O O . THR A 1 205 ? 1.620 3.532 6.117 1.00 98.31 205 THR A O 1
ATOM 1533 N N . PHE A 1 206 ? 0.570 4.196 7.979 1.00 96.50 206 PHE A N 1
ATOM 1534 C CA . PHE A 1 206 ? 0.557 5.615 7.650 1.00 96.50 206 PHE A CA 1
ATOM 1535 C C . PHE A 1 206 ? 1.484 6.329 8.629 1.00 96.50 206 PHE A C 1
ATOM 1537 O O . PHE A 1 206 ? 1.263 6.285 9.837 1.00 96.50 206 PHE A O 1
ATOM 1544 N N . LEU A 1 207 ? 2.537 6.983 8.133 1.00 94.56 207 LEU A N 1
ATOM 1545 C CA . LEU A 1 207 ? 3.508 7.637 9.023 1.00 94.56 207 LEU A CA 1
ATOM 1546 C C . LEU A 1 207 ? 2.928 8.862 9.746 1.00 94.56 207 LEU A C 1
ATOM 1548 O O . LEU A 1 207 ? 3.472 9.306 10.756 1.00 94.56 207 LEU A O 1
ATOM 1552 N N . ASN A 1 208 ? 1.796 9.374 9.266 1.00 93.19 208 ASN A N 1
ATOM 1553 C CA . ASN A 1 208 ? 1.132 10.562 9.782 1.00 93.19 208 ASN A CA 1
ATOM 1554 C C . ASN A 1 208 ? -0.217 10.197 10.420 1.00 93.19 208 ASN A C 1
ATOM 1556 O O . ASN A 1 208 ? -0.831 9.192 10.049 1.00 93.19 208 ASN A O 1
ATOM 1560 N N . PRO A 1 209 ? -0.723 11.024 11.350 1.00 94.19 209 PRO A N 1
ATOM 1561 C CA . PRO A 1 209 ? -2.091 10.916 11.841 1.00 94.19 209 PRO A CA 1
ATOM 1562 C C . PRO A 1 209 ? -3.127 10.996 10.721 1.00 94.19 209 PRO A C 1
ATOM 1564 O O . PRO A 1 209 ? -2.909 11.659 9.709 1.00 94.19 209 PRO A O 1
ATOM 1567 N N . VAL A 1 210 ? -4.273 10.345 10.917 1.00 91.69 210 VAL A N 1
ATOM 1568 C CA . VAL A 1 210 ? -5.308 10.212 9.882 1.00 91.69 210 VAL A CA 1
ATOM 1569 C C . VAL A 1 210 ? -6.467 11.168 10.121 1.00 91.69 210 VAL A C 1
ATOM 1571 O O . VAL A 1 210 ? -7.073 11.157 11.190 1.00 91.69 210 VAL A O 1
ATOM 1574 N N . THR A 1 211 ? -6.816 11.937 9.095 1.00 89.25 211 THR A N 1
ATOM 1575 C CA . THR A 1 211 ? -8.084 12.670 9.037 1.00 89.25 211 THR A CA 1
ATOM 1576 C C . THR A 1 211 ? -8.975 12.022 7.982 1.00 89.25 211 THR A C 1
ATOM 1578 O O . THR A 1 211 ? -8.720 12.135 6.784 1.00 89.25 211 THR A O 1
ATOM 1581 N N . ASP A 1 212 ? -10.014 11.343 8.433 1.00 84.50 212 ASP A N 1
ATOM 1582 C CA . ASP A 1 212 ? -11.102 10.774 7.662 1.00 84.50 212 ASP A CA 1
ATOM 1583 C C . ASP A 1 212 ? -12.142 11.842 7.289 1.00 84.50 212 ASP A C 1
ATOM 1585 O O . ASP A 1 212 ? -12.991 12.276 8.068 1.00 84.50 212 ASP A O 1
ATOM 1589 N N . SER A 1 213 ? -12.103 12.263 6.031 1.00 79.00 213 SER A N 1
ATOM 1590 C CA . SER A 1 213 ? -13.110 13.132 5.442 1.00 79.00 213 SER A CA 1
ATOM 1591 C C . SER A 1 213 ? -14.167 12.283 4.737 1.00 79.00 213 SER A C 1
ATOM 1593 O O . SER A 1 213 ? -14.094 11.999 3.536 1.00 79.00 213 SER A O 1
ATOM 1595 N N . LYS A 1 214 ? -15.188 11.885 5.499 1.00 73.81 214 LYS A N 1
ATOM 1596 C CA . LYS A 1 214 ? -16.378 11.226 4.959 1.00 73.81 214 LYS A CA 1
ATOM 1597 C C . LYS A 1 214 ? -17.338 12.261 4.380 1.00 73.81 214 LYS A C 1
ATOM 1599 O O . LYS A 1 214 ? -17.893 13.087 5.104 1.00 73.81 214 LYS A O 1
ATOM 1604 N N . THR A 1 215 ? -17.580 12.196 3.076 1.00 63.53 215 THR A N 1
ATOM 1605 C CA . THR A 1 215 ? -18.571 13.050 2.407 1.00 63.53 215 THR A CA 1
ATOM 1606 C C . THR A 1 215 ? -19.482 12.178 1.552 1.00 63.53 215 THR A C 1
ATOM 1608 O O . THR A 1 215 ? -19.161 11.804 0.431 1.00 63.53 215 THR A O 1
ATOM 1611 N N . GLY A 1 216 ? -20.622 11.809 2.132 1.00 58.38 216 GLY A N 1
ATOM 1612 C CA . GLY A 1 216 ? -21.561 10.868 1.528 1.00 58.38 216 GLY A CA 1
ATOM 1613 C C . GLY A 1 216 ? -22.245 9.996 2.573 1.00 58.38 216 GLY A C 1
ATOM 1614 O O . GLY A 1 216 ? -21.853 9.966 3.744 1.00 58.38 216 GLY A O 1
ATOM 1615 N N . THR A 1 217 ? -23.311 9.309 2.166 1.00 53.00 217 THR A N 1
ATOM 1616 C CA . THR A 1 217 ? -24.049 8.385 3.044 1.00 53.00 217 THR A CA 1
ATOM 1617 C C . THR A 1 217 ? -23.554 6.950 2.946 1.00 53.00 217 THR A C 1
ATOM 1619 O O . THR A 1 217 ? -23.910 6.139 3.800 1.00 53.00 217 THR A O 1
ATOM 1622 N N . GLY A 1 218 ? -22.766 6.613 1.925 1.00 51.06 218 GLY A N 1
ATOM 1623 C CA . GLY A 1 218 ? -22.307 5.247 1.754 1.00 51.06 218 GLY A CA 1
ATOM 1624 C C . GLY A 1 218 ? -20.998 4.949 2.484 1.00 51.06 218 GLY A C 1
ATOM 1625 O O . GLY A 1 218 ? -20.196 5.814 2.839 1.00 51.06 218 GLY A O 1
ATOM 1626 N N . LEU A 1 219 ? -20.863 3.671 2.787 1.00 53.19 219 LEU A N 1
ATOM 1627 C CA . LEU A 1 219 ? -19.719 3.010 3.383 1.00 53.19 219 LEU A CA 1
ATOM 1628 C C . LEU A 1 219 ? -18.885 2.484 2.206 1.00 53.19 219 LEU A C 1
ATOM 1630 O O . LEU A 1 219 ? -19.418 1.701 1.422 1.00 53.19 219 LEU A O 1
ATOM 1634 N N . TYR A 1 220 ? -17.641 2.945 2.021 1.00 58.47 220 TYR A N 1
ATOM 1635 C CA . TYR A 1 220 ? -16.860 2.605 0.821 1.00 58.47 220 TYR A CA 1
ATOM 1636 C C . TYR A 1 220 ? -15.418 2.192 1.109 1.00 58.47 220 TYR A C 1
ATOM 1638 O O . TYR A 1 220 ? -14.730 2.775 1.947 1.00 58.47 220 TYR A O 1
ATOM 1646 N N . GLY A 1 221 ? -15.039 1.164 0.349 1.00 54.09 221 GLY A N 1
ATOM 1647 C CA . GLY A 1 221 ? -13.957 0.201 0.517 1.00 54.09 221 GLY A CA 1
ATOM 1648 C C . GLY A 1 221 ? -14.552 -1.215 0.350 1.00 54.09 221 GLY A C 1
ATOM 1649 O O . GLY A 1 221 ? -15.778 -1.341 0.223 1.00 54.09 221 GLY A O 1
ATOM 1650 N N . LEU A 1 222 ? -13.744 -2.278 0.266 1.00 51.41 222 LEU A N 1
ATOM 1651 C CA . LEU A 1 222 ? -14.279 -3.642 0.128 1.00 51.41 222 LEU A CA 1
ATOM 1652 C C . LEU A 1 222 ? -15.218 -3.927 1.315 1.00 51.41 222 LEU A C 1
ATOM 1654 O O . LEU A 1 222 ? -14.847 -3.767 2.471 1.00 51.41 222 LEU A O 1
ATOM 1658 N N . GLN A 1 223 ? -16.487 -4.226 1.017 1.00 54.12 223 GLN A N 1
ATOM 1659 C CA . GLN A 1 223 ? -17.548 -4.497 2.004 1.00 54.12 223 GLN A CA 1
ATOM 1660 C C . GLN A 1 223 ? -17.934 -3.336 2.955 1.00 54.12 223 GLN A C 1
ATOM 1662 O O . GLN A 1 223 ? -18.628 -3.562 3.944 1.00 54.12 223 GLN A O 1
ATOM 1667 N N . GLY A 1 224 ? -17.583 -2.085 2.628 1.00 63.44 224 GLY A N 1
ATOM 1668 C CA . GLY A 1 224 ? -18.091 -0.886 3.316 1.00 63.44 224 GLY A CA 1
ATOM 1669 C C . GLY A 1 224 ? -17.134 -0.209 4.309 1.00 63.44 224 GLY A C 1
ATOM 1670 O O . GLY A 1 224 ? -17.472 0.815 4.899 1.00 63.44 224 GLY A O 1
ATOM 1671 N N . SER A 1 225 ? -15.919 -0.714 4.477 1.00 73.06 225 SER A N 1
ATOM 1672 C CA . SER A 1 225 ? -14.914 -0.125 5.373 1.00 73.06 225 SER A CA 1
ATOM 1673 C C . SER A 1 225 ? -13.692 0.358 4.619 1.00 73.06 225 SER A C 1
ATOM 1675 O O . SER A 1 225 ? -13.327 -0.233 3.610 1.00 73.06 225 SER A O 1
ATOM 1677 N N . PHE A 1 226 ? -12.980 1.337 5.172 1.00 86.44 226 PHE A N 1
ATOM 1678 C CA . PHE A 1 226 ? -11.721 1.797 4.592 1.00 86.44 226 PHE A CA 1
ATOM 1679 C C . PHE A 1 226 ? -10.590 0.761 4.714 1.00 86.44 226 PHE A C 1
ATOM 1681 O O . PHE A 1 226 ? -9.840 0.554 3.762 1.00 86.44 226 PHE A O 1
ATOM 1688 N N . ILE A 1 227 ? -10.486 0.084 5.862 1.00 92.88 227 ILE A N 1
ATOM 1689 C CA . ILE A 1 227 ? -9.513 -0.988 6.110 1.00 92.88 227 ILE A CA 1
ATOM 1690 C C . ILE A 1 227 ? -10.260 -2.231 6.590 1.00 92.88 227 ILE A C 1
ATOM 1692 O O . ILE A 1 227 ? -10.946 -2.186 7.614 1.00 92.88 227 ILE A O 1
ATOM 1696 N N . ASP A 1 228 ? -10.079 -3.337 5.877 1.00 93.25 228 ASP A N 1
ATOM 1697 C CA . ASP A 1 228 ? -10.602 -4.653 6.226 1.00 93.25 228 ASP A CA 1
ATOM 1698 C C . ASP A 1 228 ? -9.466 -5.595 6.636 1.00 93.25 228 ASP A C 1
ATOM 1700 O O . ASP A 1 228 ? -8.515 -5.838 5.888 1.00 93.25 228 ASP A O 1
ATOM 1704 N N . PHE A 1 229 ? -9.564 -6.123 7.853 1.00 95.31 229 PHE A N 1
ATOM 1705 C CA . PHE A 1 229 ? -8.629 -7.093 8.399 1.00 95.31 229 PHE A CA 1
ATOM 1706 C C . PHE A 1 229 ? -9.146 -8.510 8.124 1.00 95.31 229 PHE A C 1
ATOM 1708 O O . PHE A 1 229 ? -10.047 -9.009 8.809 1.00 95.31 229 PHE A O 1
ATOM 1715 N N . GLN A 1 230 ? -8.526 -9.164 7.146 1.00 93.38 230 GLN A N 1
ATOM 1716 C CA . GLN A 1 230 ? -8.971 -10.435 6.575 1.00 93.38 230 GLN A CA 1
ATOM 1717 C C . GLN A 1 230 ? -8.292 -11.660 7.204 1.00 93.38 230 GLN A C 1
ATOM 1719 O O . GLN A 1 230 ? -8.845 -12.758 7.160 1.00 93.38 230 GLN A O 1
ATOM 1724 N N . ALA A 1 231 ? -7.121 -11.506 7.833 1.00 94.50 231 ALA A N 1
ATOM 1725 C CA . ALA A 1 231 ? -6.419 -12.622 8.478 1.00 94.50 231 ALA A CA 1
ATOM 1726 C C . ALA A 1 231 ? -5.773 -12.252 9.823 1.00 94.50 231 ALA A C 1
ATOM 1728 O O . ALA A 1 231 ? -5.512 -11.084 10.112 1.00 94.50 231 ALA A O 1
ATOM 1729 N N . VAL A 1 232 ? -5.472 -13.260 10.650 1.00 95.44 232 VAL A N 1
ATOM 1730 C CA . VAL A 1 232 ? -4.652 -13.087 11.865 1.00 95.44 232 VAL A CA 1
ATOM 1731 C C . VAL A 1 232 ? -3.285 -12.513 11.487 1.00 95.44 232 VAL A C 1
ATOM 1733 O O . VAL A 1 232 ? -2.690 -12.934 10.501 1.00 95.44 232 VAL A O 1
ATOM 1736 N N . GLY A 1 233 ? -2.773 -11.584 12.295 1.00 94.75 233 GLY A N 1
ATOM 1737 C CA . GLY A 1 233 ? -1.475 -10.939 12.075 1.00 94.75 233 GLY A CA 1
ATOM 1738 C C . GLY A 1 233 ? -1.555 -9.671 11.227 1.00 94.75 233 GLY A C 1
ATOM 1739 O O . GLY A 1 233 ? -0.632 -8.863 11.274 1.00 94.75 233 GLY A O 1
ATOM 1740 N N . SER A 1 234 ? -2.685 -9.444 10.549 1.00 98.06 234 SER A N 1
ATOM 1741 C CA . SER A 1 234 ? -2.957 -8.191 9.845 1.00 98.06 234 SER A CA 1
ATOM 1742 C C . SER A 1 234 ? -2.826 -7.014 10.795 1.00 98.06 234 SER A C 1
ATOM 1744 O O . SER A 1 234 ? -3.402 -7.041 11.890 1.00 98.06 234 SER A O 1
ATOM 1746 N N . SER A 1 235 ? -2.098 -5.982 10.383 1.00 98.50 235 SER A N 1
ATOM 1747 C CA . SER A 1 235 ? -1.833 -4.832 11.241 1.00 98.50 235 SER A CA 1
ATOM 1748 C C . SER A 1 235 ? -1.941 -3.505 10.506 1.00 98.50 235 SER A C 1
ATOM 1750 O O . SER A 1 235 ? -1.559 -3.377 9.346 1.00 98.50 235 SER A O 1
ATOM 1752 N N . PHE A 1 236 ? -2.455 -2.508 11.218 1.00 98.50 236 PHE A N 1
ATOM 1753 C CA . PHE A 1 236 ? -2.495 -1.121 10.782 1.00 98.50 236 PHE A CA 1
ATOM 1754 C C . PHE A 1 236 ? -1.828 -0.238 11.831 1.00 98.50 236 PHE A C 1
ATOM 1756 O O . PHE A 1 236 ? -2.198 -0.318 13.003 1.00 98.50 236 PHE A O 1
ATOM 1763 N N . THR A 1 237 ? -0.895 0.615 11.414 1.00 98.44 237 THR A N 1
ATOM 1764 C CA . THR A 1 237 ? -0.213 1.571 12.295 1.00 98.44 237 THR A CA 1
ATOM 1765 C C . THR A 1 237 ? -0.389 2.997 11.788 1.00 98.44 237 THR A C 1
ATOM 1767 O O . THR A 1 237 ? -0.183 3.257 10.603 1.00 98.44 237 THR A O 1
ATOM 1770 N N . ALA A 1 238 ? -0.730 3.926 12.686 1.00 97.38 238 ALA A N 1
ATOM 1771 C CA . ALA A 1 238 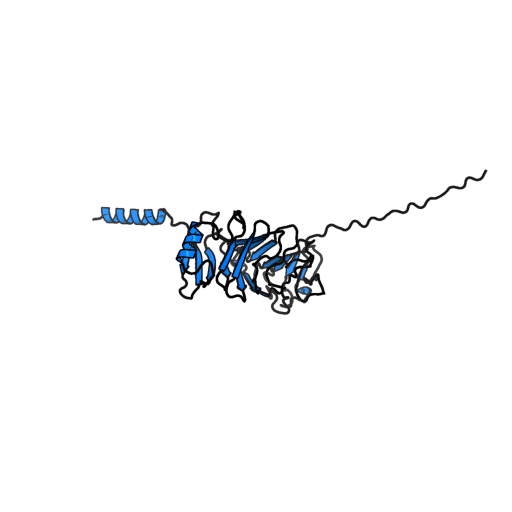? -0.780 5.357 12.382 1.00 97.38 238 ALA A CA 1
ATOM 1772 C C . ALA A 1 238 ? -0.466 6.241 13.598 1.00 97.38 238 ALA A C 1
ATOM 1774 O O . ALA A 1 238 ? -0.470 5.788 14.744 1.00 97.38 238 ALA A O 1
ATOM 1775 N N . GLY A 1 239 ? -0.183 7.521 13.344 1.00 95.31 239 GLY A N 1
ATOM 1776 C CA . GLY A 1 239 ? 0.052 8.521 14.387 1.00 95.31 239 GLY A CA 1
ATOM 1777 C C . GLY A 1 239 ? -1.221 8.976 15.108 1.00 95.31 239 GLY A C 1
ATOM 1778 O O . GLY A 1 239 ? -2.297 9.052 14.515 1.00 95.31 239 GLY A O 1
ATOM 1779 N N . PHE A 1 240 ? -1.081 9.359 16.376 1.00 95.38 240 PHE A N 1
ATOM 1780 C CA . PHE A 1 240 ? -2.036 10.245 17.044 1.00 95.38 240 PHE A CA 1
ATOM 1781 C C . PHE A 1 240 ? -1.738 11.701 16.670 1.00 95.38 240 PHE A C 1
ATOM 1783 O O . PHE A 1 240 ? -0.571 12.082 16.568 1.00 95.38 240 PHE A O 1
ATOM 1790 N N . GLY A 1 241 ? -2.759 12.545 16.494 1.00 89.69 241 GLY A N 1
ATOM 1791 C CA . GLY A 1 241 ? -2.536 13.928 16.058 1.00 89.69 241 GLY A CA 1
ATOM 1792 C C . GLY A 1 241 ? -3.612 14.919 16.476 1.00 89.69 241 GLY A C 1
ATOM 1793 O O . GLY A 1 241 ? -4.779 14.588 16.619 1.00 89.69 241 GLY A O 1
ATOM 1794 N N . ALA A 1 242 ? -3.235 16.185 16.655 1.00 82.69 242 ALA A N 1
ATOM 1795 C CA . ALA A 1 242 ? -4.222 17.253 16.778 1.00 82.69 242 ALA A CA 1
ATOM 1796 C C . ALA A 1 242 ? -4.877 17.509 15.407 1.00 82.69 242 ALA A C 1
ATOM 1798 O O . ALA A 1 242 ? -4.185 17.661 14.400 1.00 82.69 242 ALA A O 1
ATOM 1799 N N . GLY A 1 243 ? -6.211 17.571 15.361 1.00 81.31 243 GLY A N 1
ATOM 1800 C CA . GLY A 1 243 ? -6.957 17.743 14.106 1.00 81.31 243 GLY A CA 1
ATOM 1801 C C . GLY A 1 243 ? -7.029 16.485 13.228 1.00 81.31 243 GLY A C 1
ATOM 1802 O O . GLY A 1 243 ? -7.436 16.582 12.070 1.00 81.31 243 GLY A O 1
ATOM 1803 N N . SER A 1 244 ? -6.618 15.329 13.755 1.00 88.19 244 SER A N 1
ATOM 1804 C CA . SER A 1 244 ? -6.940 14.008 13.211 1.00 88.19 244 SER A CA 1
ATOM 1805 C C . SER A 1 244 ? -8.206 13.466 13.889 1.00 88.19 244 SER A C 1
ATOM 1807 O O . SER A 1 244 ? -8.642 14.007 14.909 1.00 88.19 244 SER A O 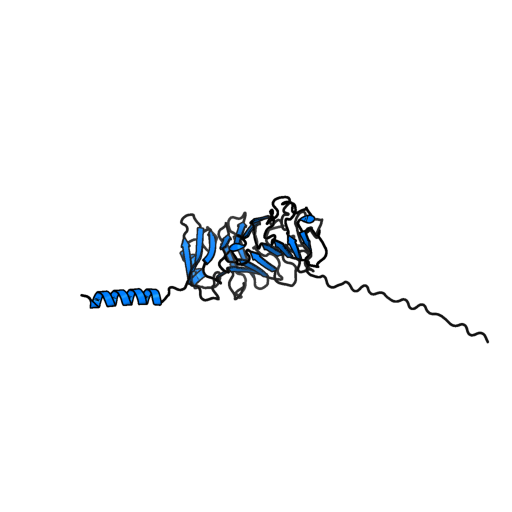1
ATOM 1809 N N . ASP A 1 245 ? -8.787 12.394 13.352 1.00 89.88 245 ASP A N 1
ATOM 1810 C CA . ASP A 1 245 ? -9.932 11.723 13.993 1.00 89.88 245 ASP A CA 1
ATOM 1811 C C . ASP A 1 245 ? -9.506 10.768 15.114 1.00 89.88 245 ASP A C 1
ATOM 1813 O O . ASP A 1 245 ? -10.324 10.325 15.917 1.00 89.88 245 ASP A O 1
ATOM 1817 N N . TYR A 1 246 ? -8.204 10.482 15.194 1.00 93.25 246 TYR A N 1
ATOM 1818 C CA . TYR A 1 246 ? -7.602 9.618 16.201 1.00 93.25 246 TYR A CA 1
ATOM 1819 C C . TYR A 1 246 ? -6.584 10.416 17.013 1.00 93.25 246 TYR A C 1
ATOM 1821 O O . TYR A 1 246 ? -5.413 10.523 16.637 1.00 93.25 246 TYR A O 1
ATOM 1829 N N . VAL A 1 247 ? -7.033 10.995 18.127 1.00 95.12 247 VAL A N 1
ATOM 1830 C CA . VAL A 1 247 ? -6.190 11.804 19.023 1.00 95.12 247 VAL A CA 1
ATOM 1831 C C . VAL A 1 247 ? -5.673 10.959 20.191 1.00 95.12 247 VAL A C 1
ATOM 1833 O O . VAL A 1 247 ? -4.615 11.240 20.752 1.00 95.12 247 VAL A O 1
ATOM 1836 N N . MET A 1 248 ? -6.406 9.905 20.549 1.00 94.81 248 MET A N 1
ATOM 1837 C CA . MET A 1 248 ? -6.077 8.972 21.627 1.00 94.81 248 MET A CA 1
ATOM 1838 C C . MET A 1 248 ? -6.640 7.569 21.361 1.00 94.81 248 MET A C 1
ATOM 1840 O O . MET A 1 248 ? -7.497 7.363 20.501 1.00 94.81 248 MET A O 1
ATOM 1844 N N . LEU A 1 249 ? -6.186 6.578 22.136 1.00 95.94 249 LEU A N 1
ATOM 1845 C CA . LEU A 1 249 ? -6.557 5.169 21.946 1.00 95.94 249 LEU A CA 1
ATOM 1846 C C . LEU A 1 249 ? -8.071 4.901 22.063 1.00 95.94 249 LEU A C 1
ATOM 1848 O O . LEU A 1 249 ? -8.588 3.974 21.434 1.00 95.94 249 LEU A O 1
ATOM 1852 N N . SER A 1 250 ? -8.805 5.699 22.847 1.00 96.06 250 SER A N 1
ATOM 1853 C CA . SER A 1 250 ? -10.263 5.558 22.954 1.00 96.06 250 SER A CA 1
ATOM 1854 C C . SER A 1 250 ? -10.984 5.896 21.651 1.00 96.06 250 SER A C 1
ATOM 1856 O O . SER A 1 250 ? -11.992 5.259 21.359 1.00 96.06 250 SER A O 1
ATOM 1858 N N . ASP A 1 251 ? -10.460 6.832 20.856 1.00 94.81 251 ASP A N 1
ATOM 1859 C CA . ASP A 1 251 ? -11.046 7.205 19.561 1.00 94.81 251 ASP A CA 1
ATOM 1860 C C . ASP A 1 251 ? -10.896 6.046 18.569 1.00 94.81 251 ASP A C 1
ATOM 1862 O O . ASP A 1 251 ? -11.849 5.645 17.904 1.00 94.81 251 ASP A O 1
ATOM 1866 N N . VAL A 1 252 ? -9.714 5.421 18.563 1.00 95.44 252 VAL A N 1
ATOM 1867 C CA . VAL A 1 252 ? -9.422 4.218 17.769 1.00 95.44 252 VAL A CA 1
ATOM 1868 C C . VAL A 1 252 ? -10.346 3.065 18.170 1.00 95.44 252 VAL A C 1
ATOM 1870 O O . VAL A 1 252 ? -10.933 2.399 17.320 1.00 95.44 252 VAL A O 1
ATOM 1873 N N . THR A 1 253 ? -10.524 2.847 19.475 1.00 95.75 253 THR A N 1
ATOM 1874 C CA . THR A 1 253 ? -11.403 1.787 19.998 1.00 95.75 253 THR A CA 1
ATOM 1875 C C . THR A 1 253 ? -12.872 2.036 19.631 1.00 95.75 253 THR A C 1
ATOM 1877 O O . THR A 1 253 ? -13.606 1.094 19.315 1.00 95.75 253 THR A O 1
ATOM 1880 N N . ALA A 1 254 ? -13.309 3.298 19.638 1.00 93.25 254 ALA A N 1
ATOM 1881 C CA . ALA A 1 254 ? -14.646 3.681 19.202 1.00 93.25 254 ALA A CA 1
ATOM 1882 C C . ALA A 1 254 ? -14.855 3.412 17.703 1.00 93.25 254 ALA A C 1
ATOM 1884 O O . ALA A 1 254 ? -15.877 2.833 17.342 1.00 93.25 254 ALA A O 1
ATOM 1885 N N . ALA A 1 255 ? -13.876 3.737 16.852 1.00 91.50 255 ALA A N 1
ATOM 1886 C CA . ALA A 1 255 ? -13.934 3.467 15.413 1.00 91.50 255 ALA A CA 1
ATOM 1887 C C . ALA A 1 255 ? -13.950 1.963 15.084 1.00 91.50 255 ALA A C 1
ATOM 1889 O O . ALA A 1 255 ? -14.727 1.526 14.239 1.00 91.50 255 ALA A O 1
ATOM 1890 N N . ILE A 1 256 ? -13.172 1.143 15.806 1.00 92.75 256 ILE A N 1
ATOM 1891 C CA . ILE A 1 256 ? -13.257 -0.328 15.710 1.00 92.75 256 ILE A CA 1
ATOM 1892 C C . ILE A 1 256 ? -14.674 -0.813 16.048 1.00 92.75 256 ILE A C 1
ATOM 1894 O O . ILE A 1 256 ? -15.225 -1.662 15.355 1.00 92.75 256 ILE A O 1
ATOM 1898 N N . THR A 1 257 ? -15.277 -0.269 17.109 1.00 91.50 257 THR A N 1
ATOM 1899 C CA . THR A 1 257 ? -16.625 -0.664 17.553 1.00 91.50 257 THR A CA 1
ATOM 1900 C C . THR A 1 257 ? -17.707 -0.229 16.561 1.00 91.50 257 THR A C 1
ATOM 1902 O O . THR A 1 257 ? -18.693 -0.940 16.375 1.00 91.50 257 THR A O 1
ATOM 1905 N N . ALA A 1 258 ? -17.536 0.935 15.932 1.00 88.31 258 ALA A N 1
ATOM 1906 C CA . ALA A 1 258 ? -18.447 1.458 14.919 1.00 88.31 258 ALA A CA 1
ATOM 1907 C C . ALA A 1 258 ? -18.386 0.678 13.594 1.00 88.31 258 ALA A C 1
ATOM 1909 O O . ALA A 1 258 ? -19.354 0.719 12.835 1.00 88.31 258 ALA A O 1
ATOM 1910 N N . ALA A 1 259 ? -17.283 -0.038 13.343 1.00 86.38 259 ALA A N 1
ATOM 1911 C CA . ALA A 1 259 ? -17.040 -0.832 12.140 1.00 86.38 259 ALA A CA 1
ATOM 1912 C C . ALA A 1 259 ? -17.178 -0.034 10.826 1.00 86.38 259 ALA A C 1
ATOM 1914 O O . ALA A 1 259 ? -17.621 -0.562 9.805 1.00 86.38 259 ALA A O 1
ATOM 1915 N N . ASP A 1 260 ? -16.832 1.256 10.847 1.00 77.94 260 ASP A N 1
ATOM 1916 C CA . ASP A 1 260 ? -16.998 2.167 9.711 1.00 77.94 260 ASP A CA 1
ATOM 1917 C C . ASP A 1 260 ? -15.678 2.508 9.007 1.00 77.94 260 ASP A C 1
ATOM 1919 O O . ASP A 1 260 ? -15.654 2.671 7.785 1.00 77.94 260 ASP A O 1
ATOM 1923 N N . PHE A 1 261 ? -14.580 2.623 9.753 1.00 87.25 261 PHE A N 1
ATOM 1924 C CA . PHE A 1 261 ? -13.234 2.840 9.225 1.00 87.25 261 PHE A CA 1
ATOM 1925 C C . PHE A 1 261 ? -12.406 1.551 9.256 1.00 87.25 261 PHE A C 1
ATOM 1927 O O . PHE A 1 261 ? -11.782 1.201 8.255 1.00 87.25 261 PHE A O 1
ATOM 1934 N N . PHE A 1 262 ? -12.462 0.820 10.372 1.00 91.50 262 PHE A N 1
ATOM 1935 C CA . PHE A 1 262 ? -11.815 -0.478 10.561 1.00 91.50 262 PHE A CA 1
ATOM 1936 C C . PHE A 1 262 ? -12.881 -1.570 10.636 1.00 91.50 262 PHE A C 1
ATOM 1938 O O . PHE A 1 262 ? -13.787 -1.464 11.459 1.00 91.50 262 PHE A O 1
ATOM 1945 N N . THR A 1 263 ? -12.773 -2.625 9.831 1.00 91.06 263 THR A N 1
ATOM 1946 C CA . THR A 1 263 ? -13.673 -3.783 9.917 1.00 91.06 263 THR A CA 1
ATOM 1947 C C . THR A 1 263 ? -12.918 -5.102 9.870 1.00 91.06 263 THR A C 1
ATOM 1949 O O . THR A 1 263 ? -11.719 -5.160 9.612 1.00 91.06 263 THR A O 1
ATOM 1952 N N . THR A 1 264 ? -13.651 -6.178 10.106 1.00 90.75 264 THR A N 1
ATOM 1953 C CA . THR A 1 264 ? -13.212 -7.529 9.786 1.00 90.75 264 THR A CA 1
ATOM 1954 C C . THR A 1 264 ? -14.371 -8.309 9.192 1.00 90.75 264 THR A C 1
ATOM 1956 O O . THR A 1 264 ? -15.398 -8.529 9.838 1.00 90.75 264 THR A O 1
ATOM 1959 N N . THR A 1 265 ? -14.215 -8.747 7.950 1.00 87.12 265 THR A N 1
ATOM 1960 C CA . THR A 1 265 ? -15.238 -9.557 7.271 1.00 87.12 265 THR A CA 1
ATOM 1961 C C . THR A 1 265 ? -15.045 -11.058 7.490 1.00 87.12 265 THR A C 1
ATOM 1963 O O . THR A 1 265 ? -15.946 -11.854 7.221 1.00 87.12 265 THR A O 1
ATOM 1966 N N . THR A 1 266 ? -13.919 -11.451 8.088 1.00 86.81 266 THR A N 1
ATOM 1967 C CA . THR A 1 266 ? -13.584 -12.832 8.466 1.00 86.81 266 THR A CA 1
ATOM 1968 C C . THR A 1 266 ? -13.766 -13.123 9.955 1.00 86.81 266 THR A C 1
ATOM 1970 O O . THR A 1 266 ? -13.332 -14.167 10.432 1.00 86.81 266 THR A O 1
ATOM 1973 N N . SER A 1 267 ? -14.486 -12.258 10.682 1.00 84.50 267 SER A N 1
ATOM 1974 C CA . SER A 1 267 ? -14.790 -12.417 12.118 1.00 84.50 267 SER A CA 1
ATOM 1975 C C . SER A 1 267 ? -13.546 -12.440 13.019 1.00 84.50 267 SER A C 1
ATOM 1977 O O . SER A 1 267 ? -13.478 -13.166 14.004 1.00 84.50 267 SER A O 1
ATOM 1979 N N . GLN A 1 268 ? -12.540 -11.628 12.702 1.00 89.06 268 GLN A N 1
ATOM 1980 C CA . GLN A 1 268 ? -11.361 -11.473 13.551 1.00 89.06 268 GLN A CA 1
ATOM 1981 C C . GLN A 1 268 ? -11.666 -10.584 14.761 1.00 89.06 268 GLN A C 1
ATOM 1983 O O . GLN A 1 268 ? -12.519 -9.702 14.720 1.00 89.06 268 GLN A O 1
ATOM 1988 N N . THR A 1 269 ? -10.924 -10.761 15.855 1.00 94.00 269 THR A N 1
ATOM 1989 C CA . THR A 1 269 ? -10.936 -9.771 16.939 1.00 94.00 269 THR A CA 1
ATOM 1990 C C . THR A 1 269 ? -9.881 -8.708 16.648 1.00 94.00 269 THR A C 1
ATOM 1992 O O . THR A 1 269 ? -8.721 -9.042 16.409 1.00 94.00 269 THR A O 1
ATOM 1995 N N . LEU A 1 270 ? -10.263 -7.430 16.684 1.00 96.00 270 LEU A N 1
ATOM 1996 C CA . LEU A 1 270 ? -9.332 -6.311 16.530 1.00 96.00 270 LEU A CA 1
ATOM 1997 C C . LEU A 1 270 ? -8.880 -5.803 17.899 1.00 96.00 270 LEU A C 1
ATOM 1999 O O . LEU A 1 270 ? -9.702 -5.478 18.757 1.00 96.00 270 LEU A O 1
ATOM 2003 N N . LEU A 1 271 ? -7.566 -5.718 18.094 1.00 96.00 271 LEU A N 1
ATOM 2004 C CA . LEU A 1 271 ? -6.945 -5.159 19.291 1.00 96.00 271 LEU A CA 1
ATOM 2005 C C . LEU A 1 271 ? -6.201 -3.872 18.934 1.00 96.00 271 LEU A C 1
ATOM 2007 O O . LEU A 1 271 ? -5.260 -3.912 18.145 1.00 96.00 271 LEU A O 1
ATOM 2011 N N . ALA A 1 272 ? -6.588 -2.755 19.550 1.00 97.44 272 ALA A N 1
ATOM 2012 C CA . ALA A 1 272 ? -5.849 -1.498 19.473 1.00 97.44 272 ALA A CA 1
ATOM 2013 C C . ALA A 1 272 ? -4.838 -1.391 20.624 1.00 97.44 272 ALA A C 1
ATOM 2015 O O . ALA A 1 272 ? -5.174 -1.642 21.782 1.00 97.44 272 ALA A O 1
ATOM 2016 N N . THR A 1 273 ? -3.612 -0.986 20.304 1.00 97.81 273 THR A N 1
ATOM 2017 C CA . THR A 1 273 ? -2.508 -0.794 21.252 1.00 97.81 273 THR A CA 1
ATOM 2018 C C . THR A 1 273 ? -1.898 0.589 21.062 1.00 97.81 273 THR A C 1
ATOM 2020 O O . THR A 1 273 ? -1.639 1.001 19.934 1.00 97.81 273 THR A O 1
ATOM 2023 N N . ASP A 1 274 ? -1.655 1.300 22.163 1.00 97.81 274 ASP A N 1
ATOM 2024 C CA . ASP A 1 274 ? -0.811 2.498 22.174 1.00 97.81 274 ASP A CA 1
ATOM 2025 C C . ASP A 1 274 ? 0.660 2.066 22.211 1.00 97.81 274 ASP A C 1
ATOM 2027 O O . ASP A 1 274 ? 1.080 1.338 23.115 1.00 97.81 274 ASP A O 1
ATOM 2031 N N . ASN A 1 275 ? 1.438 2.508 21.225 1.00 97.62 275 ASN A N 1
ATOM 2032 C CA . ASN A 1 275 ? 2.851 2.160 21.099 1.00 97.62 275 ASN A CA 1
ATOM 2033 C C . ASN A 1 275 ? 3.757 3.006 22.020 1.00 97.62 275 ASN A C 1
ATOM 2035 O O . ASN A 1 275 ? 4.974 2.823 22.019 1.00 97.62 275 ASN A O 1
ATOM 2039 N N . LEU A 1 276 ? 3.191 3.943 22.794 1.00 96.50 276 LEU A N 1
ATOM 2040 C CA . LEU A 1 276 ? 3.880 4.843 23.731 1.00 96.50 276 LEU A CA 1
ATOM 2041 C C . LEU A 1 276 ? 4.926 5.762 23.077 1.00 96.50 276 LEU A C 1
ATOM 2043 O O . LEU A 1 276 ? 5.819 6.289 23.741 1.00 96.50 276 LEU A O 1
ATOM 2047 N N . ASN A 1 277 ? 4.807 5.971 21.769 1.00 95.19 277 ASN A N 1
ATOM 2048 C CA . ASN A 1 277 ? 5.683 6.820 20.961 1.00 95.19 277 ASN A CA 1
ATOM 2049 C C . ASN A 1 277 ? 4.895 7.838 20.113 1.00 95.19 277 ASN A C 1
ATOM 2051 O O . ASN A 1 277 ? 5.437 8.397 19.165 1.00 95.19 277 ASN A O 1
ATOM 2055 N N . GLY A 1 278 ? 3.616 8.059 20.439 1.00 95.25 278 GLY A N 1
ATOM 2056 C CA . GLY A 1 278 ? 2.721 8.923 19.665 1.00 95.25 278 GLY A CA 1
ATOM 2057 C C . GLY A 1 278 ? 2.041 8.233 18.479 1.00 95.25 278 GLY A C 1
ATOM 2058 O O . GLY A 1 278 ? 1.420 8.914 17.670 1.00 95.25 278 GLY A O 1
ATOM 2059 N N . THR A 1 279 ? 2.124 6.905 18.374 1.00 97.56 279 THR A N 1
ATOM 2060 C CA . THR A 1 279 ? 1.406 6.101 17.371 1.00 97.56 279 THR A CA 1
ATOM 2061 C C . THR A 1 279 ? 0.559 5.016 18.034 1.00 97.56 279 THR A C 1
ATOM 2063 O O . THR A 1 279 ? 0.782 4.659 19.194 1.00 97.56 279 THR A O 1
ATOM 2066 N N . PHE A 1 280 ? -0.389 4.464 17.285 1.00 98.06 280 PHE A N 1
ATOM 2067 C CA . PHE A 1 280 ? -1.157 3.285 17.669 1.00 98.06 280 PHE A CA 1
ATOM 2068 C C . PHE A 1 280 ? -1.043 2.187 16.622 1.00 98.06 280 PHE A C 1
ATOM 2070 O O . PHE A 1 280 ? -0.823 2.462 15.443 1.00 98.06 280 PHE A O 1
ATOM 2077 N N . THR A 1 281 ? -1.269 0.954 17.066 1.00 98.44 281 THR A N 1
ATOM 2078 C CA . THR A 1 281 ? -1.359 -0.224 16.202 1.00 98.44 281 THR A CA 1
ATOM 2079 C C . THR A 1 281 ? -2.685 -0.931 16.436 1.00 98.44 281 THR A C 1
ATOM 2081 O O . THR A 1 281 ? -3.028 -1.240 17.577 1.00 98.44 281 THR A O 1
ATOM 2084 N N . ILE A 1 282 ? -3.415 -1.234 15.367 1.00 98.44 282 ILE A N 1
ATOM 2085 C CA . ILE A 1 282 ? -4.532 -2.181 15.382 1.00 98.44 282 ILE A CA 1
ATOM 2086 C C . ILE A 1 282 ? -4.018 -3.500 14.826 1.00 98.44 282 ILE A C 1
ATOM 2088 O O . ILE A 1 282 ? -3.389 -3.520 13.772 1.00 98.44 282 ILE A O 1
ATOM 2092 N N . THR A 1 283 ? -4.267 -4.604 15.522 1.00 98.06 283 THR A N 1
ATOM 2093 C CA . THR A 1 283 ? -3.890 -5.945 15.065 1.00 98.06 283 THR A CA 1
ATOM 2094 C C . THR A 1 283 ? -5.091 -6.873 15.093 1.00 98.06 283 THR A C 1
ATOM 2096 O O . THR A 1 283 ? -5.819 -6.926 16.087 1.00 98.06 283 THR A O 1
ATOM 2099 N N . ALA A 1 284 ? -5.271 -7.639 14.020 1.00 97.12 284 ALA A N 1
ATOM 2100 C CA . ALA A 1 284 ? -6.205 -8.751 13.993 1.00 97.12 284 ALA A CA 1
ATOM 2101 C C . ALA A 1 284 ? -5.604 -9.955 14.717 1.00 97.12 284 ALA A C 1
ATOM 2103 O O . ALA A 1 284 ? -4.609 -10.543 14.284 1.00 97.12 284 ALA A O 1
ATOM 2104 N N . ILE A 1 285 ? -6.225 -10.333 15.825 1.00 94.50 285 ILE A N 1
ATOM 2105 C CA . ILE A 1 285 ? -5.833 -11.476 16.644 1.00 94.50 285 ILE A CA 1
ATOM 2106 C C . ILE A 1 285 ? -6.863 -12.602 16.498 1.00 94.50 285 ILE A C 1
ATOM 2108 O O . ILE A 1 285 ? -8.013 -12.341 16.125 1.00 94.50 285 ILE A O 1
ATOM 2112 N N . PRO A 1 286 ? -6.481 -13.863 16.782 1.00 88.94 286 PRO A N 1
ATOM 2113 C CA . PRO A 1 286 ? -7.453 -14.944 16.855 1.00 88.94 286 PRO A CA 1
ATOM 2114 C C . PRO A 1 286 ? -8.540 -14.594 17.868 1.00 88.94 286 PRO A C 1
AT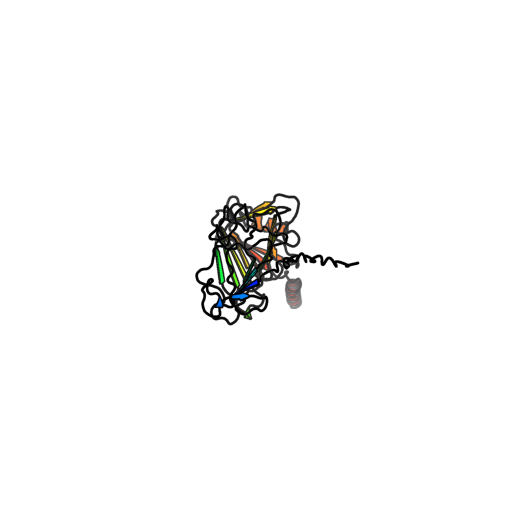OM 2116 O O . PRO A 1 286 ? -8.238 -14.009 18.915 1.00 88.94 286 PRO A O 1
ATOM 2119 N N . GLU A 1 287 ? -9.781 -14.996 17.594 1.00 78.88 287 GLU A N 1
ATOM 2120 C CA . GLU A 1 287 ? -10.828 -14.903 18.606 1.00 78.88 287 GLU A CA 1
ATOM 2121 C C . GLU A 1 287 ? -10.348 -15.586 19.898 1.00 78.88 287 GLU A C 1
ATOM 2123 O O . GLU A 1 287 ? -9.745 -16.670 19.843 1.00 78.88 287 GLU A O 1
ATOM 2128 N N . PRO A 1 288 ? -10.579 -14.981 21.077 1.00 67.69 288 PRO A N 1
ATOM 2129 C CA . PRO A 1 288 ? -10.228 -15.611 22.336 1.00 67.69 288 PRO A CA 1
ATOM 2130 C C . PRO A 1 288 ? -10.988 -16.933 22.442 1.00 67.69 288 PRO A C 1
ATOM 2132 O O . PRO A 1 288 ? -12.188 -16.962 22.710 1.00 67.69 288 PRO A O 1
ATOM 2135 N N . SER A 1 289 ? -10.287 -18.045 22.199 1.00 62.66 289 SER A N 1
ATOM 2136 C CA . SER A 1 289 ? -10.932 -19.352 22.168 1.00 62.66 289 SER A CA 1
ATOM 2137 C C . SER A 1 289 ? -11.604 -19.622 23.516 1.00 62.66 289 SER A C 1
ATOM 2139 O O . SER A 1 289 ? -10.969 -19.672 24.574 1.00 62.66 289 SER A O 1
ATOM 2141 N N . THR A 1 290 ? -12.918 -19.822 23.487 1.00 56.38 290 THR A N 1
ATOM 2142 C CA . THR A 1 290 ? -13.715 -20.255 24.642 1.00 56.38 290 THR A CA 1
ATOM 2143 C C . THR A 1 290 ? -13.164 -21.543 25.265 1.00 56.38 290 THR A C 1
ATOM 2145 O O . THR A 1 290 ? -13.333 -21.775 26.460 1.00 56.38 290 THR A O 1
ATOM 2148 N N . THR A 1 291 ? -12.410 -22.338 24.503 1.00 54.69 291 THR A N 1
ATOM 2149 C CA . THR A 1 291 ? -11.636 -23.506 24.945 1.00 54.69 291 THR A CA 1
ATOM 2150 C C . THR A 1 291 ? -10.491 -23.176 25.904 1.00 54.69 291 THR A C 1
ATOM 2152 O O . THR A 1 291 ? -10.273 -23.945 26.837 1.00 54.69 291 THR A O 1
ATOM 2155 N N . ALA A 1 292 ? -9.781 -22.054 25.746 1.00 55.22 292 ALA A N 1
ATOM 2156 C CA . ALA A 1 292 ? -8.753 -21.634 26.706 1.00 55.22 292 ALA A CA 1
ATOM 2157 C C . ALA A 1 292 ? -9.378 -21.246 28.060 1.00 55.22 292 ALA A C 1
ATOM 2159 O O . ALA A 1 292 ? -8.867 -21.610 29.123 1.00 55.22 292 ALA A O 1
ATOM 2160 N N . LEU A 1 293 ? -10.543 -20.590 28.025 1.00 55.44 293 LEU A N 1
ATOM 2161 C CA . LEU A 1 293 ? -11.305 -20.214 29.218 1.00 55.44 293 LEU A CA 1
ATOM 2162 C C . LEU A 1 293 ? -11.956 -21.436 29.900 1.00 55.44 293 LEU A C 1
ATOM 2164 O O . LEU A 1 293 ? -11.915 -21.561 31.125 1.00 55.44 293 LEU A O 1
ATOM 2168 N N . LEU A 1 294 ? -12.486 -22.385 29.120 1.00 58.34 294 LEU A N 1
ATOM 2169 C CA . LEU A 1 294 ? -12.990 -23.675 29.608 1.00 58.34 294 LEU A CA 1
ATOM 2170 C C . LEU A 1 294 ? -11.868 -24.576 30.137 1.00 58.34 294 LEU A C 1
ATOM 2172 O O . LEU A 1 294 ? -12.073 -25.279 31.123 1.00 58.34 294 LEU A O 1
ATOM 2176 N N . GLY A 1 295 ? -10.680 -24.541 29.529 1.00 59.50 295 GLY A N 1
ATOM 2177 C CA . GLY A 1 295 ? -9.494 -25.259 29.993 1.00 59.50 295 GLY A CA 1
ATOM 2178 C C . GLY A 1 295 ? -9.036 -24.773 31.366 1.00 59.50 295 GLY A C 1
ATOM 2179 O O . GLY A 1 295 ? -8.804 -25.590 32.258 1.00 59.50 295 GLY A O 1
ATOM 2180 N N . LEU A 1 296 ? -9.008 -23.454 31.582 1.00 60.69 296 LEU A N 1
ATOM 2181 C CA . LEU A 1 296 ? -8.747 -22.845 32.892 1.00 60.69 296 LEU A CA 1
ATOM 2182 C C . LEU A 1 296 ? -9.861 -23.142 33.908 1.00 60.69 296 LEU A C 1
ATOM 2184 O O . LEU A 1 296 ? -9.568 -23.491 35.053 1.00 60.69 296 LEU A O 1
ATOM 2188 N N . GLY A 1 297 ? -11.131 -23.080 33.496 1.00 61.69 297 GLY A N 1
ATOM 2189 C CA . GLY A 1 297 ? -12.269 -23.463 34.337 1.00 61.69 297 GLY A CA 1
ATOM 2190 C C . GLY A 1 297 ? -12.246 -24.944 34.741 1.00 61.69 297 GLY A C 1
ATOM 2191 O O . GLY A 1 297 ? -12.499 -25.282 35.899 1.00 61.69 297 GLY A O 1
ATOM 2192 N N . GLY A 1 298 ? -11.867 -25.832 33.820 1.00 65.44 298 GLY A N 1
ATOM 2193 C CA . GLY A 1 298 ? -11.693 -27.264 34.056 1.00 65.44 298 GLY A CA 1
ATOM 2194 C C . GLY A 1 298 ? -10.519 -27.567 34.988 1.00 65.44 298 GLY A C 1
ATOM 2195 O O . GLY A 1 298 ? -10.660 -28.377 35.904 1.00 65.44 298 GLY A O 1
ATOM 2196 N N . LEU A 1 299 ? -9.391 -26.869 34.831 1.00 62.12 299 LEU A N 1
ATOM 2197 C CA . LEU A 1 299 ? -8.234 -26.972 35.729 1.00 62.12 299 LEU A CA 1
ATOM 2198 C C . LEU A 1 299 ? -8.562 -26.486 37.144 1.00 62.12 299 LEU A C 1
ATOM 2200 O O . LEU A 1 299 ? -8.239 -27.170 38.117 1.00 62.12 299 LEU A O 1
ATOM 2204 N N . ALA A 1 300 ? -9.265 -25.359 37.273 1.00 65.50 300 ALA A N 1
ATOM 2205 C CA . ALA A 1 300 ? -9.734 -24.853 38.560 1.00 65.50 300 ALA A CA 1
ATOM 2206 C C . ALA A 1 300 ? -10.716 -25.829 39.238 1.00 65.50 300 ALA A C 1
ATOM 2208 O O . ALA A 1 300 ? -10.636 -26.056 40.448 1.00 65.50 300 ALA A O 1
ATOM 2209 N N . LEU A 1 301 ? -11.602 -26.469 38.469 1.00 66.88 301 LEU A N 1
ATOM 2210 C CA . LEU A 1 301 ? -12.531 -27.480 38.980 1.00 66.88 301 LEU A CA 1
ATOM 2211 C C . LEU A 1 301 ? -11.813 -28.768 39.422 1.00 66.88 301 LEU A C 1
ATOM 2213 O O . LEU A 1 301 ? -12.142 -29.330 40.469 1.00 66.88 301 LEU A O 1
ATOM 2217 N N . ILE A 1 302 ? -10.813 -29.225 38.663 1.00 72.06 302 ILE A N 1
ATOM 2218 C CA . ILE A 1 302 ? -9.993 -30.398 39.004 1.00 72.06 302 ILE A CA 1
ATOM 2219 C C . ILE A 1 302 ? -9.158 -30.132 40.262 1.00 72.06 302 ILE A C 1
ATOM 2221 O O . ILE A 1 302 ? -9.084 -30.993 41.138 1.00 72.06 302 ILE A O 1
ATOM 2225 N N . LEU A 1 303 ? -8.581 -28.935 40.396 1.00 69.25 303 LEU A N 1
ATOM 2226 C CA . LEU A 1 303 ? -7.857 -28.521 41.600 1.00 69.25 303 LEU A CA 1
ATOM 2227 C C . LEU A 1 303 ? -8.783 -28.409 42.820 1.00 69.25 303 LEU A C 1
ATOM 2229 O O . LEU A 1 303 ? -8.382 -28.781 43.921 1.00 69.25 303 LEU A O 1
ATOM 2233 N N . ARG A 1 304 ? -10.035 -27.968 42.636 1.00 72.12 304 ARG A N 1
ATOM 2234 C CA . ARG A 1 304 ? -11.040 -27.907 43.710 1.00 72.12 304 ARG A CA 1
ATOM 2235 C C . ARG A 1 304 ? -11.525 -29.287 44.162 1.00 72.12 304 ARG A C 1
ATOM 2237 O O . ARG A 1 304 ? -11.831 -29.441 45.333 1.00 72.12 304 ARG A O 1
ATOM 2244 N N . ARG A 1 305 ? -11.582 -30.286 43.273 1.00 70.69 305 ARG A N 1
ATOM 2245 C CA . ARG A 1 305 ? -11.952 -31.675 43.625 1.00 70.69 305 ARG A CA 1
ATOM 2246 C C . ARG A 1 305 ? -10.852 -32.452 44.357 1.00 70.69 305 ARG A C 1
ATOM 2248 O O . ARG A 1 305 ? -11.126 -33.534 44.860 1.00 70.69 305 ARG A O 1
ATOM 2255 N N . ARG A 1 306 ? -9.615 -31.945 44.366 1.00 68.38 306 ARG A N 1
ATOM 2256 C CA . ARG A 1 306 ? -8.457 -32.576 45.025 1.00 68.38 306 ARG A CA 1
ATOM 2257 C C . ARG A 1 306 ? -8.125 -31.981 46.402 1.00 68.38 306 ARG A C 1
ATOM 2259 O O . ARG A 1 306 ? -7.135 -32.398 46.996 1.00 68.38 306 ARG A O 1
ATOM 2266 N N . ARG A 1 307 ? -8.915 -31.018 46.885 1.00 54.69 307 ARG A N 1
ATOM 2267 C CA . ARG A 1 307 ? -8.906 -30.533 48.274 1.00 54.69 307 ARG A CA 1
ATOM 2268 C C . ARG A 1 307 ? -10.119 -31.087 49.004 1.00 54.69 307 ARG A C 1
ATOM 2270 O O . ARG A 1 307 ? -9.987 -31.298 50.224 1.00 54.69 307 ARG A O 1
#

pLDDT: mean 80.43, std 17.69, range [28.97, 98.69]

Organism: NCBI:txid1658618

Secondary structure (DSSP, 8-state):
-----------------PPP-PPPEEEE---S-SBTT-GGGEEETTS--S------S-TTSSSB-EETTS--EEEE--TT-S-SS--BSPPPB---TT-SEEPPEEEE-SEEEEEEB-STT-SB---SSS-EEEEE--S-GGG--EEEEEEE--TT-SB--SS-EEEEEEETTEEEEEEESSSSEEEEEETTBEEEEEEEB-EEEESS-EEEEEESSS--SGGG-SEEE-STT-EEEEE--TTSS-SSHHHHHHHHHHTSSEE-TT-PEEEEEE-SSSEEEEEEE----HHHHHHHHHHHHHHHHT-

Radius of gyration: 25.31 Å; chains: 1; bounding box: 45×52×131 Å

InterPro domains:
  IPR013424 PEP-CTERM protein-sorting domain [PF07589] (284-306)
  IPR013424 PEP-CTERM protein-sorting domain [TIGR02595] (285-307)

Sequence (307 aa):
MTHQKYLMPLVGVMTLWSAPAYAVIYAWNGSVDGDWNNAANWNDVQGDATGDVPVDSDLSTTQLDLLSSSDDRISFNALGSPNLTPTTNIPSLGGTSNRVNSTPEIDLLNGSLTFTLIGSSSGFQIKKAQSFTNTVGDGNSANGLASLTYEGSFANGLVRDDKVFAFWTVNSDGALTFDSSQTNLRVDRYDSRGAGFELNGGSLTFLNPVTDSKTGTGLYGLQGSFIDFQAVGSSFTAGFGAGSDYVMLSDVTAAITAADFFTTTTSQTLLATDNLNGTFTITAIPEPSTTALLGLGGLALILRRRR